Protein AF-A0A4P8GS54-F1 (afdb_monomer)

Sequence (287 aa):
MHWCSLAGASRIPAVPTCCSGAPRHCTRHILADTEESAPPRLPAGLQYEEVQSRSGLARIGPAAVNTELEDKAQQAGIILSGSLIAVPAHQRQSLADRLLGAGHWVHADMIAGRYLGQEGVQAEEIDRLATQAGLRLDVHLMVDDLAEAINGIPHGIGRITIQYPAAGGLEAAEEQARAKAQSVWIALDNPSPASLQQALDNRPDGLLAMLTPPGMPGHSADVRRLDALLESPRGLPPLGVDGGVNAKNFELLRDAGIVYAVAGRALVSGGCAAAPAGHLEQKKVTP

Secondary structure (DSSP, 8-state):
-------------------------------------PPPPPPS--PPP-----S-S----S--S-HHHHHHHHHHTPEEEEEGGGS-HHHHHHHHHHHHHTT-EEEEEEE-GGG-SS----HHHHHHHHHHHGGGEEEEEE-S-HHHHHHTSPSSEEEEEEEESPTT-HHHHHHHHHTTEEEEEEEEES--HHHHHHHHHT--SEEEEESS-TT-TTPPP-GGGGHHHHTSPS----EEEESS--TTTHHHHHHTT--EEEE-HHHHTTS-PPPP-----------

Radius of gyration: 26.2 Å; Cα contacts (8 Å, |Δi|>4): 443; chains: 1; bounding box: 82×80×61 Å

pLDDT: mean 74.08, std 27.15, range [22.55, 98.69]

Structure (mmCIF, N/CA/C/O backbone):
data_AF-A0A4P8GS54-F1
#
_entry.id   AF-A0A4P8GS54-F1
#
loop_
_atom_site.group_PDB
_atom_site.id
_atom_site.type_symbol
_atom_site.label_atom_id
_atom_site.label_alt_id
_atom_site.label_comp_id
_atom_site.label_asym_id
_atom_site.label_entity_id
_atom_site.label_seq_id
_atom_site.pdbx_PDB_ins_code
_atom_site.Cartn_x
_atom_site.Cartn_y
_atom_site.Cartn_z
_atom_site.occupancy
_atom_site.B_iso_or_equiv
_atom_site.auth_seq_id
_atom_site.auth_comp_id
_atom_site.auth_asym_id
_atom_site.auth_atom_id
_atom_site.pdbx_PDB_model_num
ATOM 1 N N . MET A 1 1 ? 59.111 -25.566 21.922 1.00 38.38 1 MET A N 1
ATOM 2 C CA . MET A 1 1 ? 59.213 -26.507 23.058 1.00 38.38 1 MET A CA 1
ATOM 3 C C . MET A 1 1 ? 57.862 -26.512 23.753 1.00 38.38 1 MET A C 1
ATOM 5 O O . MET A 1 1 ? 57.428 -25.459 24.190 1.00 38.38 1 MET A O 1
ATOM 9 N N . HIS A 1 2 ? 57.163 -27.646 23.705 1.00 30.45 2 HIS A N 1
ATOM 10 C CA . HIS A 1 2 ? 55.817 -27.846 24.254 1.00 30.45 2 HIS A CA 1
ATOM 11 C C . HIS A 1 2 ? 55.877 -28.226 25.741 1.00 30.45 2 HIS A C 1
ATOM 13 O O . HIS A 1 2 ? 56.804 -28.926 26.146 1.00 30.45 2 HIS A O 1
ATOM 19 N N . TRP A 1 3 ? 54.849 -27.840 26.503 1.00 28.97 3 TRP A N 1
ATOM 20 C CA . TRP A 1 3 ? 54.474 -28.435 27.791 1.00 28.97 3 TRP A CA 1
ATOM 21 C C . TRP A 1 3 ? 52.980 -28.820 27.777 1.00 28.97 3 TRP A C 1
ATOM 23 O O . TRP A 1 3 ? 52.176 -28.155 27.130 1.00 28.97 3 TRP A O 1
ATOM 33 N N . CYS A 1 4 ? 52.693 -29.936 28.461 1.00 30.50 4 CYS A N 1
ATOM 34 C CA . CYS A 1 4 ? 51.446 -30.688 28.715 1.00 30.50 4 CYS A CA 1
ATOM 35 C C . CYS A 1 4 ? 50.166 -29.849 28.982 1.00 30.50 4 CYS A C 1
ATOM 37 O O . CYS A 1 4 ? 50.273 -28.710 29.409 1.00 30.50 4 CYS A O 1
ATOM 39 N N . SER A 1 5 ? 48.919 -30.349 28.877 1.00 34.59 5 SER A N 1
ATOM 40 C CA . SER A 1 5 ? 48.413 -31.656 29.344 1.00 34.59 5 SER A CA 1
ATOM 41 C C . SER A 1 5 ? 46.936 -31.936 28.955 1.00 34.59 5 SER A C 1
ATOM 43 O O . SER A 1 5 ? 46.183 -31.000 28.715 1.00 34.59 5 SER A O 1
ATOM 45 N N . LEU A 1 6 ? 46.549 -33.220 29.077 1.00 36.22 6 LEU A N 1
ATOM 46 C CA . LEU A 1 6 ? 45.213 -33.811 29.365 1.00 36.22 6 LEU A CA 1
ATOM 47 C C . LEU A 1 6 ? 44.203 -34.129 28.230 1.00 36.22 6 LEU A C 1
ATOM 49 O O . LEU A 1 6 ? 43.338 -33.344 27.872 1.00 36.22 6 LEU A O 1
ATOM 53 N N . ALA A 1 7 ? 44.315 -35.375 27.747 1.00 34.81 7 ALA A N 1
ATOM 54 C CA . ALA A 1 7 ? 43.333 -36.481 27.754 1.00 34.81 7 ALA A CA 1
ATOM 55 C C . ALA A 1 7 ? 41.807 -36.237 27.625 1.00 34.81 7 ALA A C 1
ATOM 57 O O . ALA A 1 7 ? 41.203 -35.547 28.437 1.00 34.81 7 ALA A O 1
ATOM 58 N N . GLY A 1 8 ? 41.168 -37.041 26.754 1.00 29.86 8 GLY A N 1
ATOM 59 C CA . GLY A 1 8 ? 39.795 -37.543 26.956 1.00 29.86 8 GLY A CA 1
ATOM 60 C C . GLY A 1 8 ? 38.949 -37.669 25.684 1.00 29.86 8 G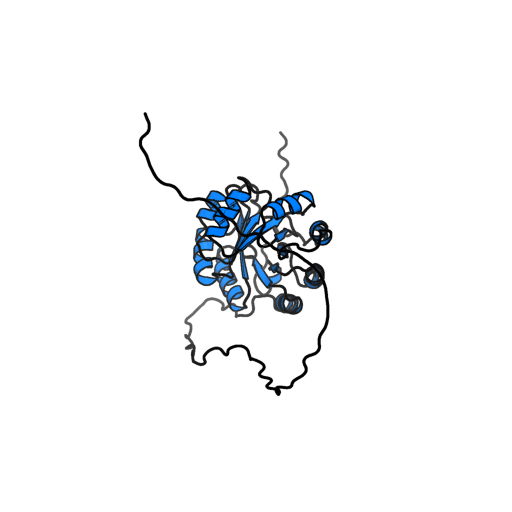LY A C 1
ATOM 61 O O . GLY A 1 8 ? 38.451 -36.680 25.169 1.00 29.86 8 GLY A O 1
ATOM 62 N N . ALA A 1 9 ? 38.778 -38.888 25.170 1.00 32.28 9 ALA A N 1
ATOM 63 C CA . ALA A 1 9 ? 38.181 -39.190 23.869 1.00 32.28 9 ALA A CA 1
ATOM 64 C C . ALA A 1 9 ? 36.635 -39.296 23.849 1.00 32.28 9 ALA A C 1
ATOM 66 O O . ALA A 1 9 ? 36.045 -39.923 24.717 1.00 32.28 9 ALA A O 1
ATOM 67 N N . SER A 1 10 ? 36.047 -38.775 22.760 1.00 30.84 10 SER A N 1
ATOM 68 C CA . SER A 1 10 ? 35.035 -39.370 21.855 1.00 30.84 10 SER A CA 1
ATOM 69 C C . SER A 1 10 ? 33.765 -40.046 22.419 1.00 30.84 10 SER A C 1
ATOM 71 O O . SER A 1 10 ? 33.849 -41.094 23.053 1.00 30.84 10 SER A O 1
ATOM 73 N N . ARG A 1 11 ? 32.577 -39.577 21.988 1.00 32.84 11 ARG A N 1
ATOM 74 C CA . ARG A 1 11 ? 31.687 -40.270 21.014 1.00 32.84 11 ARG A CA 1
ATOM 75 C C . ARG A 1 11 ? 30.334 -39.556 20.829 1.00 32.84 11 ARG A C 1
ATOM 77 O O . ARG A 1 11 ? 29.681 -39.152 21.780 1.00 32.84 11 ARG A O 1
ATOM 84 N N . ILE A 1 12 ? 29.938 -39.462 19.562 1.00 37.31 12 ILE A N 1
ATOM 85 C CA . ILE A 1 12 ? 28.654 -39.006 19.003 1.00 37.31 12 ILE A CA 1
ATOM 86 C C . ILE A 1 12 ? 27.615 -40.139 19.119 1.00 37.31 12 ILE A C 1
ATOM 88 O O . ILE A 1 12 ? 28.006 -41.291 18.908 1.00 37.31 12 ILE A O 1
ATOM 92 N N . PRO A 1 13 ? 26.309 -39.869 19.318 1.00 35.25 13 PRO A N 1
ATOM 93 C CA . PRO A 1 13 ? 25.269 -40.814 18.943 1.00 35.25 13 PRO A CA 1
ATOM 94 C C . PRO A 1 13 ? 24.502 -40.375 17.688 1.00 35.25 13 PRO A C 1
ATOM 96 O O . PRO A 1 13 ? 24.214 -39.202 17.458 1.00 35.25 13 PRO A O 1
ATOM 99 N N . ALA A 1 14 ? 24.212 -41.388 16.879 1.00 31.91 14 ALA A N 1
ATOM 100 C CA . ALA A 1 14 ? 23.575 -41.354 15.578 1.00 31.91 14 ALA A CA 1
ATOM 101 C C . ALA A 1 14 ? 22.041 -41.237 15.642 1.00 31.91 14 ALA A C 1
ATOM 103 O O . ALA A 1 14 ? 21.396 -41.642 16.607 1.00 31.91 14 ALA A O 1
ATOM 104 N N . VAL A 1 15 ? 21.484 -40.741 14.538 1.00 34.47 15 VAL A N 1
ATOM 105 C CA . VAL A 1 15 ? 20.066 -40.777 14.152 1.00 34.47 15 VAL A CA 1
ATOM 106 C C . VAL A 1 15 ? 19.678 -42.197 13.711 1.00 34.47 15 VAL A C 1
ATOM 108 O O . VAL A 1 15 ? 20.474 -42.826 13.011 1.00 34.47 15 VAL A O 1
ATOM 111 N N . PRO A 1 16 ? 18.455 -42.684 13.995 1.00 36.41 16 PRO A N 1
ATOM 112 C CA . PRO A 1 16 ? 17.880 -43.796 13.253 1.00 36.41 16 PRO A CA 1
ATOM 113 C C . PRO A 1 16 ? 16.643 -43.385 12.438 1.00 36.41 16 PRO A C 1
ATOM 115 O O . PRO A 1 16 ? 15.700 -42.777 12.941 1.00 36.41 16 PRO A O 1
ATOM 118 N N . THR A 1 17 ? 16.630 -43.803 11.175 1.00 32.44 17 THR A N 1
ATOM 119 C CA . THR A 1 17 ? 15.452 -43.935 10.307 1.00 32.44 17 THR A CA 1
ATOM 120 C C . THR A 1 17 ? 15.136 -45.421 10.108 1.00 32.44 17 THR A C 1
ATOM 122 O O . THR A 1 17 ? 16.039 -46.187 9.781 1.00 32.44 17 THR A O 1
ATOM 125 N N . CYS A 1 18 ? 13.863 -45.828 10.243 1.00 27.08 18 CYS A N 1
ATOM 126 C CA . CYS A 1 18 ? 13.218 -46.828 9.367 1.00 27.08 18 CYS A CA 1
ATOM 127 C C . CYS A 1 18 ? 11.715 -47.052 9.663 1.00 27.08 18 CYS A C 1
ATOM 129 O O . CYS A 1 18 ? 11.338 -47.463 10.753 1.00 27.08 18 CYS A O 1
ATOM 131 N N . CYS A 1 19 ? 10.906 -46.795 8.629 1.00 27.25 19 CYS A N 1
ATOM 132 C CA . CYS A 1 19 ? 9.845 -47.611 8.009 1.00 27.25 19 CYS A CA 1
ATOM 133 C C . CYS A 1 19 ? 8.789 -48.429 8.805 1.00 27.25 19 CYS A C 1
ATOM 135 O O . CYS A 1 19 ? 9.093 -49.394 9.494 1.00 27.25 19 CYS A O 1
ATOM 137 N N . SER A 1 20 ? 7.527 -48.145 8.427 1.00 30.94 20 SER A N 1
ATOM 138 C CA . SER A 1 20 ? 6.395 -49.048 8.088 1.00 30.94 20 SER A CA 1
ATOM 139 C C . SER A 1 20 ? 5.730 -49.957 9.141 1.00 30.94 20 SER A C 1
ATOM 141 O O . SER A 1 20 ? 6.342 -50.895 9.638 1.00 30.94 20 SER A O 1
ATOM 143 N N . GLY A 1 21 ? 4.403 -49.795 9.306 1.00 27.22 21 GLY A N 1
ATOM 144 C CA . GLY A 1 21 ? 3.484 -50.846 9.784 1.00 27.22 21 GLY A CA 1
ATOM 145 C C . GLY A 1 21 ? 2.279 -50.352 10.606 1.00 27.22 21 GLY A C 1
ATOM 146 O O . GLY A 1 21 ? 2.412 -50.072 11.791 1.00 27.22 21 GLY A O 1
ATOM 147 N N . ALA A 1 22 ? 1.089 -50.289 9.999 1.00 29.56 22 ALA A N 1
ATOM 148 C CA . ALA A 1 22 ? -0.216 -50.164 10.678 1.00 29.56 22 ALA A CA 1
ATOM 149 C C . ALA A 1 22 ? -0.749 -51.554 11.127 1.00 29.56 22 ALA A C 1
ATOM 151 O O . ALA A 1 22 ? -0.142 -52.561 10.764 1.00 29.56 22 ALA A O 1
ATOM 152 N N . PRO A 1 23 ? -1.952 -51.692 11.730 1.00 40.34 23 PRO A N 1
ATOM 153 C CA . PRO A 1 23 ? -2.596 -50.933 12.809 1.00 40.34 23 PRO A CA 1
ATOM 154 C C . PRO A 1 23 ? -2.926 -51.853 14.015 1.00 40.34 23 PRO A C 1
ATOM 156 O O . PRO A 1 23 ? -3.088 -53.064 13.860 1.00 40.34 23 PRO A O 1
ATOM 159 N N . ARG A 1 24 ? -3.123 -51.313 15.227 1.00 31.78 24 ARG A N 1
ATOM 160 C CA . ARG A 1 24 ? -3.849 -52.040 16.290 1.00 31.78 24 ARG A CA 1
ATOM 161 C C . ARG A 1 24 ? -4.854 -51.139 16.988 1.00 31.78 24 ARG A C 1
ATOM 163 O O . ARG A 1 24 ? -4.504 -50.117 17.566 1.00 31.78 24 ARG A O 1
ATOM 170 N N . HIS A 1 25 ? -6.104 -51.583 16.913 1.00 30.00 25 HIS A N 1
ATOM 171 C CA . HIS A 1 25 ? -7.237 -51.139 17.705 1.00 30.00 25 HIS A CA 1
ATOM 172 C C . HIS A 1 25 ? -6.918 -51.150 19.202 1.00 30.00 25 HIS A C 1
ATOM 174 O O . HIS A 1 25 ? -6.494 -52.172 19.737 1.00 30.00 25 HIS A O 1
ATOM 180 N N . CYS A 1 26 ? -7.233 -50.049 19.879 1.00 28.11 26 CYS A N 1
ATOM 181 C CA . CYS A 1 26 ? -7.524 -50.058 21.305 1.00 28.11 26 CYS A CA 1
ATOM 182 C C . CYS A 1 26 ? -8.758 -49.186 21.541 1.00 28.11 26 CYS A C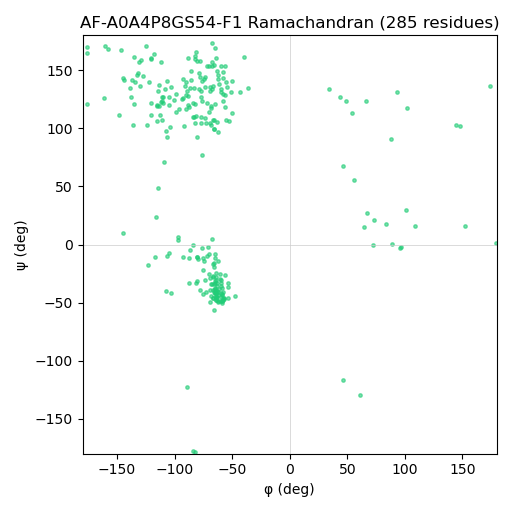 1
ATOM 184 O O . CYS A 1 26 ? -8.708 -47.961 21.479 1.00 28.11 26 CYS A O 1
ATOM 186 N N . THR A 1 27 ? -9.887 -49.852 21.748 1.00 30.12 27 THR A N 1
ATOM 187 C CA . THR A 1 27 ? -11.174 -49.259 22.097 1.00 30.12 27 THR A CA 1
ATOM 188 C C . THR A 1 27 ? -11.254 -49.155 23.617 1.00 30.12 27 THR A C 1
ATOM 190 O O . THR A 1 27 ? -11.243 -50.189 24.286 1.00 30.12 27 THR A O 1
ATOM 193 N N . ARG A 1 28 ? -11.409 -47.950 24.179 1.00 28.98 28 ARG A N 1
ATOM 194 C CA . ARG A 1 28 ? -12.262 -47.759 25.365 1.00 28.98 28 ARG A CA 1
ATOM 195 C C . ARG A 1 28 ? -12.665 -46.299 25.582 1.00 28.98 28 ARG A C 1
ATOM 197 O O . ARG A 1 28 ? -11.833 -45.407 25.654 1.00 28.98 28 ARG A O 1
ATOM 204 N N . HIS A 1 29 ? -13.981 -46.153 25.689 1.00 28.97 29 HIS A N 1
ATOM 205 C CA . HIS A 1 29 ? -14.804 -45.015 26.079 1.00 28.97 29 HIS A CA 1
ATOM 206 C C . HIS A 1 29 ? -14.243 -44.109 27.179 1.00 28.97 29 HIS A C 1
ATOM 208 O O . HIS A 1 29 ? -13.926 -44.616 28.252 1.00 28.97 29 HIS A O 1
ATOM 214 N N . ILE A 1 30 ? -14.331 -42.790 26.964 1.00 32.00 30 ILE A N 1
ATOM 215 C CA . ILE A 1 30 ? -14.772 -41.811 27.971 1.00 32.00 30 ILE A CA 1
ATOM 216 C C . ILE A 1 30 ? -15.714 -40.814 27.275 1.00 32.00 30 ILE A C 1
ATOM 218 O O . ILE A 1 30 ? -15.566 -40.519 26.092 1.00 32.00 30 ILE A O 1
ATOM 222 N N . LEU A 1 31 ? -16.749 -40.442 28.021 1.00 30.98 31 LEU A N 1
ATOM 223 C CA . LEU A 1 31 ? -17.950 -39.702 27.659 1.00 30.98 31 LEU A CA 1
ATOM 224 C C . LEU A 1 31 ? -17.696 -38.264 27.190 1.00 30.98 31 LEU A C 1
ATOM 226 O O . LEU A 1 31 ? -16.656 -37.672 27.457 1.00 30.98 31 LEU A O 1
ATOM 230 N N . ALA A 1 32 ? -18.710 -37.762 26.488 1.00 30.02 32 ALA A N 1
ATOM 231 C CA . ALA A 1 32 ? -18.892 -36.402 26.019 1.00 30.02 32 ALA A CA 1
ATOM 232 C C . ALA A 1 32 ? -18.702 -35.353 27.121 1.00 30.02 32 ALA A C 1
ATOM 234 O O . ALA A 1 32 ? -19.211 -35.547 28.216 1.00 30.02 32 ALA A O 1
ATOM 235 N N . ASP A 1 33 ? -18.070 -34.237 26.759 1.00 28.50 33 ASP A N 1
ATOM 236 C CA . ASP A 1 33 ? -18.501 -32.895 27.147 1.00 28.50 33 ASP A CA 1
ATOM 237 C C . ASP A 1 33 ? -18.122 -31.942 26.005 1.00 28.50 33 ASP A C 1
ATOM 239 O O . ASP A 1 33 ? -16.955 -31.742 25.664 1.00 28.50 33 ASP A O 1
ATOM 243 N N . THR A 1 34 ? -19.152 -31.439 25.333 1.00 33.44 34 THR A N 1
ATOM 244 C CA . THR A 1 34 ? -19.084 -30.346 24.369 1.00 33.44 34 THR A CA 1
ATOM 245 C C . THR A 1 34 ? -19.116 -29.036 25.143 1.00 33.44 34 THR A C 1
ATOM 247 O O . THR A 1 34 ? -20.171 -28.674 25.657 1.00 33.44 34 THR A O 1
ATOM 250 N N . GLU A 1 35 ? -18.006 -28.303 25.180 1.00 31.92 35 GLU A N 1
ATOM 251 C CA . GLU A 1 35 ? -18.039 -26.870 25.473 1.00 31.92 35 GLU A CA 1
ATOM 252 C C . GLU A 1 35 ? -17.362 -26.096 24.342 1.00 31.92 35 GLU A C 1
ATOM 254 O O . GLU A 1 35 ? -16.146 -26.062 24.166 1.00 31.92 35 GLU A O 1
ATOM 259 N N . GLU A 1 36 ? -18.236 -25.513 23.533 1.00 32.47 36 GLU A N 1
ATOM 260 C CA . GLU A 1 36 ? -17.985 -24.537 22.491 1.00 32.47 36 GLU A CA 1
ATOM 261 C C . GLU A 1 36 ? -17.572 -23.216 23.159 1.00 32.47 36 GLU A C 1
ATOM 263 O O . GLU A 1 36 ? -18.382 -22.519 23.771 1.00 32.47 36 GLU A O 1
ATOM 268 N N . SER A 1 37 ? -16.279 -22.889 23.115 1.00 31.05 37 SER A N 1
ATOM 269 C CA . SER A 1 37 ? -15.755 -21.663 23.718 1.00 31.05 37 SER A CA 1
ATOM 270 C C . SER A 1 37 ? -16.167 -20.440 22.889 1.00 31.05 37 SER A C 1
ATOM 272 O O . SER A 1 37 ? -15.604 -20.178 21.825 1.00 31.05 37 SER A O 1
ATOM 274 N N . ALA A 1 38 ? -17.144 -19.683 23.387 1.00 33.50 38 ALA A N 1
ATOM 275 C CA . ALA A 1 38 ? -17.558 -18.398 22.831 1.00 33.50 38 ALA A CA 1
ATOM 276 C C . ALA A 1 38 ? -16.427 -17.337 22.897 1.00 33.50 38 ALA A C 1
ATOM 278 O O . ALA A 1 38 ? -15.631 -17.349 23.840 1.00 33.50 38 ALA A O 1
ATOM 279 N N . PRO A 1 39 ? -16.363 -16.384 21.944 1.00 30.41 39 PRO A N 1
ATOM 280 C CA . PRO A 1 39 ? -15.366 -15.312 21.950 1.00 30.41 39 PRO A CA 1
ATOM 281 C C . PRO A 1 39 ? -15.571 -14.327 23.122 1.00 30.41 39 PRO A C 1
ATOM 283 O O . PRO A 1 39 ? -16.696 -14.160 23.609 1.00 30.41 39 PRO A O 1
ATOM 286 N N . PRO A 1 40 ? -14.502 -13.652 23.589 1.00 31.91 40 PRO A N 1
ATOM 287 C CA . PRO A 1 40 ? -14.545 -12.839 24.800 1.00 31.91 40 PRO A CA 1
ATOM 288 C C . PRO A 1 40 ? -15.431 -11.597 24.629 1.00 31.91 40 PRO A C 1
ATOM 290 O O . PRO A 1 40 ? -15.329 -10.862 23.648 1.00 31.91 40 PRO A O 1
ATOM 293 N N . ARG A 1 41 ? -16.296 -11.343 25.619 1.00 32.72 41 ARG A N 1
ATOM 294 C CA . ARG A 1 41 ? -17.126 -10.131 25.700 1.00 32.72 41 ARG A CA 1
ATOM 295 C C . ARG A 1 41 ? -16.290 -8.953 26.205 1.00 32.72 41 ARG A C 1
ATOM 297 O O . ARG A 1 41 ? -15.585 -9.078 27.203 1.00 32.72 41 ARG A O 1
ATOM 304 N N . LEU A 1 42 ? -16.416 -7.807 25.538 1.00 30.19 42 LEU A N 1
ATOM 305 C CA . LEU A 1 42 ? -15.863 -6.524 25.983 1.00 30.19 42 LEU A CA 1
ATOM 306 C C . LEU A 1 42 ? -16.497 -6.088 27.323 1.00 30.19 42 LEU A C 1
ATOM 308 O O . LEU A 1 42 ? -17.681 -6.361 27.549 1.00 30.19 42 LEU A O 1
ATOM 312 N N . PRO A 1 43 ? -15.751 -5.407 28.214 1.00 29.50 43 PRO A N 1
ATOM 313 C CA . PRO A 1 43 ? -16.281 -4.959 29.496 1.00 29.50 43 PRO A CA 1
ATOM 314 C C . PRO A 1 43 ? -17.323 -3.846 29.310 1.00 29.50 43 PRO A C 1
ATOM 316 O O . PRO A 1 43 ? -17.103 -2.869 28.595 1.00 29.50 43 PRO A O 1
ATOM 319 N N . ALA A 1 44 ? -18.465 -3.991 29.980 1.00 29.30 44 ALA A N 1
ATOM 320 C CA . ALA A 1 44 ? -19.509 -2.977 30.045 1.00 29.30 44 ALA A CA 1
ATOM 321 C C . ALA A 1 44 ? -19.108 -1.864 31.028 1.00 29.30 44 ALA A C 1
ATOM 323 O O . ALA A 1 44 ? -18.802 -2.166 32.181 1.00 29.30 44 ALA A O 1
ATOM 324 N N . GLY A 1 45 ? -19.144 -0.591 30.604 1.00 32.97 45 GLY A N 1
ATOM 325 C CA . GLY A 1 45 ? -19.048 0.523 31.559 1.00 32.97 45 GLY A CA 1
ATOM 326 C C . GLY A 1 45 ? -18.467 1.871 31.118 1.00 32.97 45 GLY A C 1
ATOM 327 O O . GLY A 1 45 ? -18.162 2.661 32.002 1.00 32.97 45 GLY A O 1
ATOM 328 N N . LEU A 1 46 ? -18.320 2.192 29.827 1.00 24.03 46 LEU A N 1
ATOM 329 C CA . LEU A 1 46 ? -17.940 3.552 29.408 1.00 24.03 46 LEU A CA 1
ATOM 330 C C . LEU A 1 46 ? -19.156 4.300 28.852 1.00 24.03 46 LEU A C 1
ATOM 332 O O . LEU A 1 46 ? -19.589 4.072 27.725 1.00 24.03 46 LEU A O 1
ATOM 336 N N . GLN A 1 47 ? -19.730 5.169 29.683 1.00 22.55 47 GLN A N 1
ATOM 337 C CA . GLN A 1 47 ? -20.705 6.177 29.271 1.00 22.55 47 GLN A CA 1
ATOM 338 C C . GLN A 1 47 ? -19.922 7.376 28.720 1.00 22.55 47 GLN A C 1
ATOM 340 O O . GLN A 1 47 ? -19.098 7.945 29.432 1.00 22.55 47 GLN A O 1
ATOM 345 N N . TYR A 1 48 ? -20.154 7.749 27.462 1.00 27.06 48 TYR A N 1
ATOM 346 C CA . TYR A 1 48 ? -19.626 8.990 26.897 1.00 27.06 48 TYR A CA 1
ATOM 347 C C . TYR A 1 48 ? -20.612 10.126 27.194 1.00 27.06 48 TYR A C 1
ATOM 349 O O . TYR A 1 48 ? -21.764 10.065 26.768 1.00 27.06 48 TYR A O 1
ATOM 357 N N . GLU A 1 49 ? -20.173 11.145 27.937 1.00 25.12 49 GLU A N 1
ATOM 358 C CA . GLU A 1 49 ? -20.939 12.379 28.134 1.00 25.12 49 GLU A CA 1
ATOM 359 C C . GLU A 1 49 ? -21.013 13.193 26.834 1.00 25.12 49 GLU A C 1
ATOM 361 O O . GLU A 1 49 ? -20.027 13.386 26.119 1.00 25.12 49 GLU A O 1
ATOM 366 N N . GLU A 1 50 ? -22.212 13.688 26.540 1.00 24.44 50 GLU A N 1
ATOM 367 C CA . GLU A 1 50 ? -22.527 14.491 25.366 1.00 24.44 50 GLU A CA 1
ATOM 368 C C . GLU A 1 50 ? -22.025 15.936 25.559 1.00 24.44 50 GLU A C 1
ATOM 370 O O . GLU A 1 50 ? -22.608 16.735 26.294 1.00 24.44 50 GLU A O 1
ATOM 375 N N . VAL A 1 51 ? -20.923 16.296 24.894 1.00 27.33 51 VAL A N 1
ATOM 376 C CA . VAL A 1 51 ? -20.402 17.671 24.904 1.00 27.33 51 VAL A CA 1
ATOM 377 C C . VAL A 1 51 ? -21.244 18.544 23.968 1.00 27.33 51 VAL A C 1
ATOM 379 O O . VAL A 1 51 ? -21.182 18.431 22.741 1.00 27.33 51 VAL A O 1
ATOM 382 N N . GLN A 1 52 ? -22.034 19.453 24.546 1.00 26.97 52 GLN A N 1
ATOM 383 C CA . GLN A 1 52 ? -22.819 20.437 23.799 1.00 26.97 52 GLN A CA 1
ATOM 384 C C . GLN A 1 52 ? -21.913 21.426 23.049 1.00 26.97 52 GLN A C 1
ATOM 386 O O . GLN A 1 52 ? -21.123 22.164 23.637 1.00 26.97 52 GLN A O 1
ATOM 391 N N . SER A 1 53 ? -22.063 21.477 21.724 1.00 32.06 53 SER A N 1
ATOM 392 C CA . SER A 1 53 ? -21.300 22.374 20.854 1.00 32.06 53 SER A CA 1
ATOM 393 C C . SER A 1 53 ? -21.786 23.822 20.923 1.00 32.06 53 SER A C 1
ATOM 395 O O . SER A 1 53 ? -22.990 24.074 20.814 1.00 32.06 53 SER A O 1
ATOM 397 N N . ARG A 1 54 ? -20.852 24.776 20.905 1.00 30.09 54 ARG A N 1
ATOM 398 C CA . ARG A 1 54 ? -21.120 26.154 20.478 1.00 30.09 54 ARG A CA 1
ATOM 399 C C . ARG A 1 54 ? -20.550 26.416 19.080 1.00 30.09 54 ARG A C 1
ATOM 401 O O . ARG A 1 54 ? -19.376 26.189 18.832 1.00 30.09 54 ARG A O 1
ATOM 408 N N . SER A 1 55 ? -21.449 26.911 18.225 1.00 33.06 55 SER A N 1
ATOM 409 C CA . SER A 1 55 ? -21.274 27.752 17.029 1.00 33.06 55 SER A CA 1
ATOM 410 C C . SER A 1 55 ? -20.313 27.322 15.908 1.00 33.06 55 SER A C 1
ATOM 412 O O . SER A 1 55 ? -19.106 27.496 16.006 1.00 33.06 55 SER A O 1
ATOM 414 N N . GLY A 1 56 ? -20.903 27.016 14.744 1.00 33.75 56 GLY A N 1
ATOM 415 C CA . GLY A 1 56 ? -20.590 27.812 13.550 1.00 33.75 56 GLY A CA 1
ATOM 416 C C . GLY A 1 56 ? -19.608 27.257 12.518 1.00 33.75 56 GLY A C 1
ATOM 417 O O . GLY A 1 56 ? -18.980 28.053 11.837 1.00 33.75 56 GLY A O 1
ATOM 418 N N . LEU A 1 57 ? -19.504 25.942 12.339 1.00 33.31 57 LEU A N 1
ATOM 419 C CA . LEU A 1 57 ? -19.066 25.345 11.071 1.00 33.31 57 LEU A CA 1
ATOM 420 C C . LEU A 1 57 ? -20.013 24.193 10.737 1.00 33.31 57 LEU A C 1
ATOM 422 O O . LEU A 1 57 ? -20.454 23.477 11.638 1.00 33.31 57 LEU A O 1
ATOM 426 N N . ALA A 1 58 ? -20.375 24.058 9.461 1.00 29.97 58 ALA A N 1
ATOM 427 C CA . ALA A 1 58 ? -21.272 23.014 8.985 1.00 29.97 58 ALA A CA 1
ATOM 428 C C . ALA A 1 58 ? -20.793 21.646 9.495 1.00 29.97 58 ALA A C 1
ATOM 430 O O . ALA A 1 58 ? -19.716 21.175 9.135 1.00 29.97 58 ALA A O 1
ATOM 431 N N . ARG A 1 59 ? -21.589 21.031 10.374 1.00 31.14 59 ARG A N 1
ATOM 432 C CA . ARG A 1 59 ? -21.371 19.665 10.841 1.00 31.14 59 ARG A CA 1
ATOM 433 C C . ARG A 1 59 ? -21.556 18.738 9.643 1.00 31.14 59 ARG A C 1
ATOM 435 O O . ARG A 1 59 ? -22.686 18.432 9.272 1.00 31.14 59 ARG A O 1
ATOM 442 N N . ILE A 1 60 ? -20.457 18.320 9.027 1.00 38.00 60 ILE A N 1
ATOM 443 C CA . ILE A 1 60 ? -20.467 17.180 8.114 1.00 38.00 60 ILE A CA 1
ATOM 444 C C . ILE A 1 60 ? -20.698 15.951 9.000 1.00 38.00 60 ILE A C 1
ATOM 446 O O . ILE A 1 60 ? -19.907 15.677 9.900 1.00 38.00 60 ILE A O 1
ATOM 450 N N . GLY A 1 61 ? -21.848 15.299 8.829 1.00 33.44 61 GLY A N 1
ATOM 451 C CA . GLY A 1 61 ? -22.288 14.186 9.671 1.00 33.44 61 GLY A CA 1
ATOM 452 C C . GLY A 1 61 ? -21.438 12.910 9.521 1.00 33.44 61 GLY A C 1
ATOM 453 O O . GLY A 1 61 ? -20.587 12.830 8.636 1.00 33.44 61 GLY A O 1
ATOM 454 N N . PRO A 1 62 ? -21.695 11.885 10.354 1.00 41.91 62 PRO A N 1
ATOM 455 C CA . PRO A 1 62 ? -20.893 10.657 10.467 1.00 41.91 62 PRO A CA 1
ATOM 456 C C . PRO A 1 62 ? -20.905 9.711 9.241 1.00 41.91 62 PRO A C 1
ATOM 458 O O . PRO A 1 62 ? -20.318 8.640 9.307 1.00 41.91 62 PRO A O 1
ATOM 461 N N . ALA A 1 63 ? -21.538 10.078 8.122 1.00 47.50 63 ALA A N 1
ATOM 462 C CA . ALA A 1 63 ? -21.869 9.183 7.004 1.00 47.50 63 ALA A CA 1
ATOM 463 C C . ALA A 1 63 ? -21.127 9.508 5.685 1.00 47.50 63 ALA A C 1
ATOM 465 O O . ALA A 1 63 ? -21.758 9.640 4.641 1.00 47.50 63 ALA A O 1
ATOM 466 N N . ALA A 1 64 ? -19.802 9.694 5.707 1.00 53.81 64 ALA A N 1
ATOM 467 C CA . ALA A 1 64 ? -19.042 10.140 4.522 1.00 53.81 64 ALA A CA 1
ATOM 468 C C . ALA A 1 64 ? -18.006 9.125 3.992 1.00 53.81 64 ALA A C 1
ATOM 470 O O . ALA A 1 64 ? -17.040 9.518 3.335 1.00 53.81 64 ALA A O 1
ATOM 471 N N . VAL A 1 65 ? -18.204 7.839 4.284 1.00 69.81 65 VAL A N 1
ATOM 472 C CA . VAL A 1 65 ? -17.563 6.708 3.598 1.00 69.81 65 VAL A CA 1
ATOM 473 C C . VAL A 1 65 ? -18.651 5.924 2.856 1.00 69.81 65 VAL A C 1
ATOM 475 O O . VAL A 1 65 ? -19.776 5.812 3.335 1.00 69.81 65 VAL A O 1
ATOM 478 N N . ASN A 1 66 ? -18.368 5.504 1.624 1.00 83.25 66 ASN A N 1
ATOM 479 C CA . ASN A 1 66 ? -19.340 4.903 0.711 1.00 83.25 66 ASN A CA 1
ATOM 480 C C . ASN A 1 66 ? -19.786 3.515 1.202 1.00 83.25 66 ASN A C 1
ATOM 482 O O . ASN A 1 66 ? -19.071 2.535 0.996 1.00 83.25 66 ASN A O 1
ATOM 486 N N . THR A 1 67 ? -20.986 3.431 1.781 1.00 84.81 67 THR A N 1
ATOM 487 C CA . THR A 1 67 ? -21.534 2.203 2.382 1.00 84.81 67 THR A CA 1
ATOM 488 C C . THR A 1 67 ? -21.670 1.047 1.392 1.00 84.81 67 THR A C 1
ATOM 490 O O . THR A 1 67 ? -21.459 -0.098 1.766 1.00 84.81 67 THR A O 1
ATOM 493 N N . GLU A 1 68 ? -21.952 1.315 0.111 1.00 88.81 68 GLU A N 1
ATOM 494 C CA . GLU A 1 68 ? -21.996 0.256 -0.910 1.00 88.81 68 GLU A CA 1
ATOM 495 C C . GLU A 1 68 ? -20.625 -0.418 -1.061 1.00 88.81 68 GLU A C 1
ATOM 497 O O . GLU A 1 68 ? -20.527 -1.639 -1.197 1.00 88.81 68 GLU A O 1
ATOM 502 N N . LEU A 1 69 ? -19.552 0.378 -1.027 1.00 88.12 69 LEU A N 1
ATOM 503 C CA . LEU A 1 69 ? -18.190 -0.132 -1.138 1.00 88.12 69 LEU A CA 1
ATOM 504 C C . LEU A 1 69 ? -17.786 -0.929 0.104 1.00 88.12 69 LEU A C 1
ATOM 506 O O . LEU A 1 69 ? -17.127 -1.959 -0.020 1.00 88.12 69 LEU A O 1
ATOM 510 N N . GLU A 1 70 ? -18.201 -0.462 1.280 1.00 90.12 70 GLU A N 1
ATOM 511 C CA . GLU A 1 70 ? -17.986 -1.151 2.554 1.00 90.12 70 GLU A CA 1
ATOM 512 C C . GLU A 1 70 ? -18.689 -2.510 2.576 1.00 90.12 70 GLU A C 1
ATOM 514 O O . GLU A 1 70 ? -18.047 -3.525 2.849 1.00 90.12 70 GLU A O 1
ATOM 519 N N . ASP A 1 71 ? -19.968 -2.551 2.194 1.00 90.75 71 ASP A N 1
ATOM 520 C CA . ASP A 1 71 ? -20.750 -3.786 2.125 1.00 90.75 71 ASP A CA 1
ATOM 521 C C . ASP A 1 71 ? -20.108 -4.792 1.162 1.00 90.75 71 ASP A C 1
ATOM 523 O O . ASP A 1 71 ? -19.983 -5.980 1.478 1.00 90.75 71 ASP A O 1
ATOM 527 N N . LYS A 1 72 ? -19.653 -4.326 -0.009 1.00 90.88 72 LYS A N 1
ATOM 528 C CA . LYS A 1 72 ? -18.947 -5.169 -0.985 1.00 90.88 72 LYS A CA 1
ATOM 529 C C . LYS A 1 72 ? -17.620 -5.691 -0.437 1.00 90.88 72 LYS A C 1
ATOM 531 O O . LYS A 1 72 ? -17.324 -6.872 -0.628 1.00 90.88 72 LYS A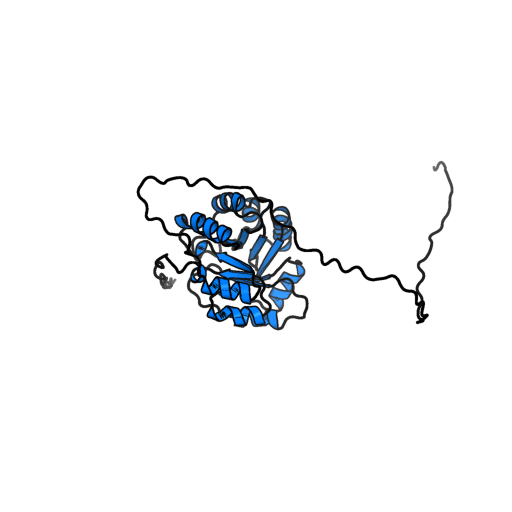 O 1
ATOM 536 N N . ALA A 1 73 ? -16.844 -4.860 0.256 1.00 91.50 73 ALA A N 1
ATOM 537 C CA . ALA A 1 73 ? -15.588 -5.278 0.873 1.00 91.50 73 ALA A CA 1
ATOM 538 C C . ALA A 1 73 ? -15.814 -6.328 1.968 1.00 91.50 73 ALA A C 1
ATOM 540 O O . ALA A 1 73 ? -15.153 -7.369 1.970 1.00 91.50 73 ALA A O 1
ATOM 541 N N . GLN A 1 74 ? -16.810 -6.112 2.830 1.00 91.44 74 GLN A N 1
ATOM 542 C CA . GLN A 1 74 ? -17.175 -7.051 3.887 1.00 91.44 74 GLN A CA 1
ATOM 543 C C . GLN A 1 74 ? -17.664 -8.390 3.317 1.00 91.44 74 GLN A C 1
ATOM 545 O O . GLN A 1 74 ? -17.215 -9.444 3.766 1.00 91.44 74 GLN A O 1
ATOM 550 N N . GLN A 1 75 ? -18.536 -8.370 2.304 1.00 91.25 75 GLN A N 1
ATOM 551 C CA . GLN A 1 75 ? -19.017 -9.584 1.626 1.00 91.25 75 GLN A CA 1
ATOM 552 C C . GLN A 1 75 ? -17.890 -10.349 0.924 1.00 91.25 75 GLN A C 1
ATOM 554 O O . GLN A 1 75 ? -17.932 -11.577 0.844 1.00 91.25 75 GLN A O 1
ATOM 559 N N . ALA A 1 76 ? -16.892 -9.633 0.405 1.00 90.56 76 ALA A N 1
ATOM 560 C CA . ALA A 1 76 ? -15.723 -10.223 -0.231 1.00 90.56 76 ALA A CA 1
ATOM 561 C C . ALA A 1 76 ? -14.664 -10.717 0.771 1.00 90.56 76 ALA A C 1
ATOM 563 O O . ALA A 1 76 ? -13.755 -11.436 0.364 1.00 90.56 76 ALA A O 1
ATOM 564 N N . GLY A 1 77 ? -14.761 -10.350 2.055 1.00 92.75 77 GLY A N 1
ATOM 565 C CA . GLY A 1 77 ? -13.719 -10.631 3.047 1.00 92.75 77 GLY A CA 1
ATOM 566 C C . GLY A 1 77 ? -12.418 -9.862 2.789 1.00 92.75 77 GLY A C 1
ATOM 567 O O . GLY A 1 77 ? -11.345 -10.338 3.149 1.00 92.75 77 GLY A O 1
ATOM 568 N N . ILE A 1 78 ? -12.508 -8.695 2.144 1.00 95.94 78 ILE A N 1
ATOM 569 C CA . ILE A 1 78 ? -11.364 -7.859 1.767 1.00 95.94 78 ILE A CA 1
ATOM 570 C C . ILE A 1 78 ? -11.204 -6.738 2.790 1.00 95.94 78 ILE A C 1
ATOM 572 O O . ILE A 1 78 ? -12.148 -5.998 3.070 1.00 95.94 78 ILE A O 1
ATOM 576 N N . ILE A 1 79 ? -9.990 -6.572 3.314 1.00 96.56 79 ILE A N 1
ATOM 577 C CA . ILE A 1 79 ? -9.637 -5.433 4.162 1.00 96.56 79 ILE A CA 1
ATOM 578 C C . ILE A 1 79 ? -9.633 -4.171 3.301 1.00 96.56 79 ILE A C 1
ATOM 580 O O . ILE A 1 79 ? -8.852 -4.050 2.355 1.00 96.56 79 ILE A O 1
ATOM 584 N N . LEU A 1 80 ? -10.490 -3.218 3.654 1.00 95.69 80 LEU A N 1
ATOM 585 C CA . LEU A 1 80 ? -10.581 -1.933 2.980 1.00 95.69 80 LEU A CA 1
ATOM 586 C C . LEU A 1 80 ? -9.662 -0.903 3.642 1.00 95.69 80 LEU A C 1
ATOM 588 O O . LEU A 1 80 ? -9.608 -0.779 4.869 1.00 95.69 80 LEU A O 1
ATOM 592 N N . SER A 1 81 ? -8.962 -0.141 2.809 1.00 96.56 81 SER A N 1
ATOM 593 C CA . SER A 1 81 ? -8.123 0.972 3.234 1.00 96.56 81 SER A CA 1
ATOM 594 C C . SER A 1 81 ? -8.431 2.222 2.439 1.00 96.56 81 SER A C 1
ATOM 596 O O . SER A 1 81 ? -8.596 2.162 1.221 1.00 96.56 81 SER A O 1
ATOM 598 N N . GLY A 1 82 ? -8.525 3.361 3.116 1.00 95.81 82 GLY A N 1
ATOM 599 C CA . GLY A 1 82 ? -8.773 4.637 2.457 1.00 95.81 82 GLY A CA 1
ATOM 600 C C . GLY A 1 82 ? -7.480 5.366 2.122 1.00 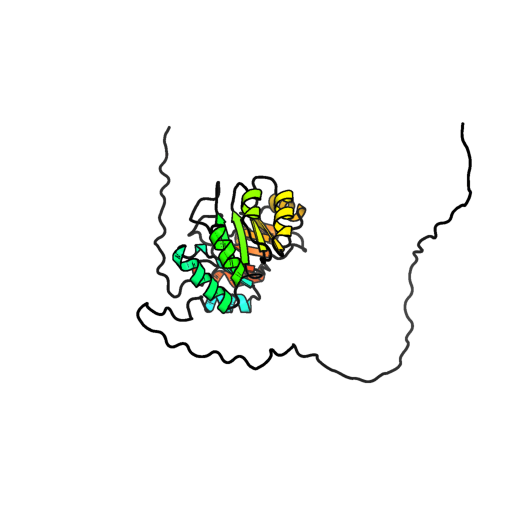95.81 82 GLY A C 1
ATOM 601 O O . GLY A 1 82 ? -6.676 5.631 3.014 1.00 95.81 82 GLY A O 1
ATOM 602 N N . SER A 1 83 ? -7.307 5.741 0.854 1.00 95.44 83 SER A N 1
ATOM 603 C CA . SER A 1 83 ? -6.173 6.563 0.415 1.00 95.44 83 SER A CA 1
ATOM 604 C C . SER A 1 83 ? -6.374 8.031 0.802 1.00 95.44 83 SER A C 1
ATOM 606 O O . SER A 1 83 ? -7.363 8.666 0.417 1.00 95.44 83 SER A O 1
ATOM 608 N N . LEU A 1 84 ? -5.422 8.592 1.553 1.00 95.50 84 LEU A N 1
ATOM 609 C CA . LEU A 1 84 ? -5.490 9.978 2.033 1.00 95.50 84 LEU A CA 1
ATOM 610 C C . LEU A 1 84 ? -5.339 11.015 0.917 1.00 95.50 84 LEU A C 1
ATOM 612 O O . LEU A 1 84 ? -5.934 12.089 0.986 1.00 95.50 84 LEU A O 1
ATOM 616 N N . ILE A 1 85 ? -4.619 10.690 -0.154 1.00 92.94 85 ILE A N 1
ATOM 617 C CA . ILE A 1 85 ? -4.483 11.571 -1.326 1.00 92.94 85 ILE A CA 1
ATOM 618 C C . ILE A 1 85 ? -5.782 11.677 -2.147 1.00 92.94 85 ILE A C 1
ATOM 620 O O . ILE A 1 85 ? -5.853 12.437 -3.111 1.00 92.94 85 ILE A O 1
ATOM 624 N N . ALA A 1 86 ? -6.849 10.964 -1.761 1.00 91.00 86 ALA A N 1
ATOM 625 C CA . ALA A 1 86 ? -8.184 11.164 -2.321 1.00 91.00 86 ALA A CA 1
ATOM 626 C C . ALA A 1 86 ? -8.795 12.531 -1.965 1.00 91.00 86 ALA A C 1
ATOM 628 O O . ALA A 1 86 ? -9.763 12.943 -2.613 1.00 91.00 86 ALA A O 1
ATOM 629 N N . VAL A 1 87 ? -8.254 13.217 -0.952 1.00 90.88 87 VAL A N 1
ATOM 630 C CA . VAL A 1 87 ? -8.689 14.544 -0.500 1.00 90.88 87 VAL A CA 1
ATOM 631 C C . VAL A 1 87 ? -7.502 15.513 -0.387 1.00 90.88 87 VAL A C 1
ATOM 633 O O . VAL A 1 87 ? -6.357 15.076 -0.246 1.00 90.88 87 VAL A O 1
ATOM 636 N N . PRO A 1 88 ? -7.743 16.838 -0.418 1.00 90.62 88 PRO A N 1
ATOM 637 C CA . PRO A 1 88 ? -6.697 17.828 -0.162 1.00 90.62 88 PRO A CA 1
ATOM 638 C C . PRO A 1 88 ? -6.081 17.679 1.238 1.00 90.62 88 PRO A C 1
ATOM 640 O O . PRO A 1 88 ? -6.776 17.270 2.170 1.00 90.62 88 PRO A O 1
ATOM 643 N N . ALA A 1 89 ? -4.825 18.107 1.411 1.00 92.56 89 ALA A N 1
ATOM 644 C CA . ALA A 1 89 ? -4.056 17.950 2.654 1.00 92.56 89 ALA A CA 1
ATOM 645 C C . ALA A 1 89 ? -4.820 18.358 3.932 1.00 92.56 89 ALA A C 1
ATOM 647 O O . ALA A 1 89 ? -4.874 17.609 4.902 1.00 92.56 89 ALA A O 1
ATOM 648 N N . HIS A 1 90 ? -5.520 19.496 3.910 1.00 91.06 90 HIS A N 1
ATOM 649 C CA . HIS A 1 90 ? -6.279 19.993 5.066 1.00 91.06 90 HIS A CA 1
ATOM 650 C C . HIS A 1 90 ? -7.472 19.108 5.491 1.00 91.06 90 HIS A C 1
ATOM 652 O O . HIS A 1 90 ? -8.043 19.335 6.555 1.00 91.06 90 HIS A O 1
ATOM 658 N N . GLN A 1 91 ? -7.875 18.121 4.681 1.00 92.88 91 GLN A N 1
ATOM 659 C CA . GLN A 1 91 ? -8.984 17.201 4.976 1.00 92.88 91 GLN A CA 1
ATOM 660 C C . GLN A 1 91 ? -8.523 15.787 5.345 1.00 92.88 91 GLN A C 1
ATOM 662 O O . GLN A 1 91 ? -9.350 14.985 5.787 1.00 92.88 91 GLN A O 1
ATOM 667 N N . ARG A 1 92 ? -7.235 15.466 5.175 1.00 94.94 92 ARG A N 1
ATOM 668 C CA . ARG A 1 92 ? -6.693 14.110 5.356 1.00 94.94 92 ARG A CA 1
ATOM 669 C C . ARG A 1 92 ? -6.856 13.598 6.780 1.00 94.94 92 ARG A C 1
ATOM 671 O O . ARG A 1 92 ? -7.336 12.487 6.958 1.00 94.94 92 ARG A O 1
ATOM 678 N N . GLN A 1 93 ? -6.585 14.435 7.780 1.00 94.75 93 GLN A N 1
ATOM 679 C CA . GLN A 1 93 ? -6.793 14.079 9.186 1.00 94.75 93 GLN A CA 1
ATOM 680 C C . GLN A 1 93 ? -8.253 13.696 9.470 1.00 94.75 93 GLN A C 1
ATOM 682 O O . GLN A 1 93 ? -8.537 12.642 10.027 1.00 94.75 93 GLN A O 1
ATOM 687 N N . SER A 1 94 ? -9.197 14.519 9.005 1.00 93.19 94 SER A N 1
ATOM 688 C CA . SER A 1 94 ? -10.623 14.233 9.172 1.00 93.19 94 SER A CA 1
ATOM 689 C C . SER A 1 94 ? -11.049 12.970 8.415 1.00 93.19 94 SER A C 1
ATOM 691 O O . SER A 1 94 ? -11.936 12.252 8.870 1.00 93.19 94 SER A O 1
ATOM 693 N N . LEU A 1 95 ? -10.434 12.678 7.265 1.00 93.81 95 LEU A N 1
ATOM 694 C CA . LEU A 1 95 ? -10.651 11.419 6.558 1.00 93.81 95 LEU A CA 1
ATOM 695 C C . LEU A 1 95 ? -10.102 10.225 7.345 1.00 93.81 95 LEU A C 1
ATOM 697 O O . LEU A 1 95 ? -10.826 9.245 7.494 1.00 93.81 95 LEU A O 1
ATOM 701 N N . ALA A 1 96 ? -8.885 10.317 7.881 1.00 95.44 96 ALA A N 1
ATOM 702 C CA . ALA A 1 96 ? -8.289 9.277 8.713 1.00 95.44 96 ALA A CA 1
ATOM 703 C C . ALA A 1 96 ? -9.169 8.958 9.930 1.00 95.44 96 ALA A C 1
ATOM 705 O O . ALA A 1 96 ? -9.477 7.792 10.164 1.00 95.44 96 ALA A O 1
ATOM 706 N N . ASP A 1 97 ? -9.663 9.980 10.637 1.00 93.88 97 ASP A N 1
ATOM 707 C CA . ASP A 1 97 ? -10.554 9.797 11.790 1.00 93.88 97 ASP A CA 1
ATOM 708 C C . ASP A 1 97 ? -11.833 9.029 11.404 1.00 93.88 97 ASP A C 1
ATOM 710 O O . ASP A 1 97 ? -12.259 8.114 12.113 1.00 93.88 97 ASP A O 1
ATOM 714 N N . ARG A 1 98 ? -12.430 9.355 10.246 1.00 91.31 98 ARG A N 1
ATOM 715 C CA . ARG A 1 98 ? -13.618 8.654 9.730 1.00 91.31 98 ARG A CA 1
ATOM 716 C C . ARG A 1 98 ? -13.316 7.205 9.352 1.00 91.31 98 ARG A C 1
ATOM 718 O O . ARG A 1 98 ? -14.079 6.321 9.730 1.00 91.31 98 ARG A O 1
ATOM 725 N N . LEU A 1 99 ? -12.219 6.963 8.632 1.00 94.38 99 LEU A N 1
ATOM 726 C CA . LEU A 1 99 ? -11.798 5.617 8.228 1.00 94.38 99 LEU A CA 1
ATOM 727 C C . LEU A 1 99 ? -11.580 4.728 9.455 1.00 94.38 99 LEU A C 1
ATOM 729 O O . LEU A 1 99 ? -12.142 3.638 9.539 1.00 94.38 99 LEU A O 1
ATOM 733 N N . LEU A 1 100 ? -10.836 5.226 10.444 1.00 94.56 100 LEU A N 1
ATOM 734 C CA . LEU A 1 100 ? -10.551 4.492 11.675 1.00 94.56 100 LEU A CA 1
ATOM 735 C C . LEU A 1 100 ? -11.814 4.232 12.501 1.00 94.56 100 LEU A C 1
ATOM 737 O O . LEU A 1 100 ? -11.945 3.136 13.059 1.00 94.56 100 LEU A O 1
ATOM 741 N N . GLY A 1 101 ? -12.731 5.204 12.562 1.00 92.12 101 GLY A N 1
ATOM 742 C CA . GLY A 1 101 ? -14.033 5.070 13.221 1.00 92.12 101 GLY A CA 1
ATOM 743 C C . GLY A 1 101 ? -14.947 4.034 12.560 1.00 92.12 101 GLY A C 1
ATOM 744 O O . GLY A 1 101 ? -15.692 3.354 13.259 1.00 92.12 101 GLY A O 1
ATOM 745 N N . ALA A 1 102 ? -14.834 3.859 11.241 1.00 90.50 102 ALA A N 1
ATOM 746 C CA . ALA A 1 102 ? -15.536 2.827 10.475 1.00 90.50 102 ALA A CA 1
ATOM 747 C C . ALA A 1 102 ? -14.822 1.458 10.478 1.00 90.50 102 ALA A C 1
ATOM 749 O O . ALA A 1 102 ? -15.320 0.498 9.898 1.00 90.50 102 ALA A O 1
ATOM 750 N N . GLY A 1 103 ? -13.666 1.339 11.141 1.00 92.38 103 GLY A N 1
ATOM 751 C CA . GLY A 1 103 ? -12.911 0.084 11.219 1.00 92.38 103 GLY A CA 1
ATOM 752 C C . GLY A 1 103 ? -11.906 -0.137 10.084 1.00 92.38 103 GLY A C 1
ATOM 753 O O . GLY A 1 103 ? -11.188 -1.135 10.111 1.00 92.38 103 GLY A O 1
ATOM 754 N N . HIS A 1 104 ? -11.787 0.798 9.141 1.00 95.38 104 HIS A N 1
ATOM 755 C CA . HIS A 1 104 ? -10.918 0.676 7.968 1.00 95.38 104 HIS A CA 1
ATOM 756 C C . HIS A 1 104 ? -9.460 1.016 8.268 1.00 95.38 104 HIS A C 1
ATOM 758 O O . HIS A 1 104 ? -9.122 1.605 9.302 1.00 95.38 104 HIS A O 1
ATOM 764 N N . TRP A 1 105 ? -8.593 0.635 7.333 1.00 97.94 105 TRP A N 1
ATOM 765 C CA . TRP A 1 105 ? -7.192 1.038 7.317 1.00 97.94 105 TRP A CA 1
ATOM 766 C C . TRP A 1 105 ? -7.023 2.433 6.706 1.00 97.94 105 TRP A C 1
ATOM 768 O O . TRP A 1 105 ? -7.889 2.938 5.983 1.00 97.94 105 TRP A O 1
ATOM 778 N N . VAL A 1 106 ? -5.892 3.058 7.021 1.00 97.94 106 VAL A N 1
ATOM 779 C CA . VAL A 1 106 ? -5.473 4.343 6.463 1.00 97.94 106 VAL A CA 1
ATOM 780 C C . VAL A 1 106 ? -4.254 4.098 5.588 1.00 97.94 106 VAL A C 1
ATOM 782 O O . VAL A 1 106 ? -3.243 3.587 6.070 1.00 97.94 106 VAL A O 1
ATOM 785 N N . HIS A 1 107 ? -4.350 4.478 4.316 1.00 98.25 107 HIS A N 1
ATOM 786 C CA . HIS A 1 107 ? -3.262 4.374 3.354 1.00 98.25 107 HIS A CA 1
ATOM 787 C C . HIS A 1 107 ? -2.660 5.758 3.086 1.00 98.25 107 HIS A C 1
ATOM 789 O O . HIS A 1 107 ? -3.362 6.687 2.663 1.00 98.25 107 HIS A O 1
ATOM 795 N N . ALA A 1 108 ? -1.368 5.900 3.373 1.00 98.06 108 ALA A N 1
ATOM 796 C CA . ALA A 1 108 ? -0.615 7.141 3.262 1.00 98.06 108 ALA A CA 1
ATOM 797 C C . ALA A 1 108 ? 0.470 7.018 2.185 1.00 98.06 108 ALA A C 1
ATOM 799 O O . ALA A 1 108 ? 1.503 6.387 2.397 1.00 98.06 108 ALA A O 1
ATOM 800 N N . ASP A 1 109 ? 0.233 7.662 1.045 1.00 97.44 109 ASP A N 1
ATOM 801 C CA . ASP A 1 109 ? 1.148 7.686 -0.095 1.00 97.44 109 ASP A CA 1
ATOM 802 C C . ASP A 1 109 ? 2.237 8.748 0.089 1.00 97.44 109 ASP A C 1
ATOM 804 O O . ASP A 1 109 ? 1.980 9.942 -0.098 1.00 97.44 109 ASP A O 1
ATOM 808 N N . MET A 1 110 ? 3.463 8.341 0.420 1.00 96.56 110 MET A N 1
ATOM 809 C CA . MET A 1 110 ? 4.621 9.235 0.383 1.00 96.56 110 MET A CA 1
ATOM 810 C C . MET A 1 110 ? 5.165 9.273 -1.046 1.00 96.56 110 MET A C 1
ATOM 812 O O . MET A 1 110 ? 5.724 8.292 -1.534 1.00 96.56 110 MET A O 1
ATOM 816 N N . ILE A 1 111 ? 4.987 10.411 -1.716 1.00 93.56 111 ILE A N 1
ATOM 817 C CA . ILE A 1 111 ? 5.332 10.595 -3.130 1.00 93.56 111 ILE A CA 1
ATOM 818 C C . ILE A 1 111 ? 6.452 11.628 -3.243 1.00 93.56 111 ILE A C 1
ATOM 820 O O . ILE A 1 111 ? 6.262 12.789 -2.877 1.00 93.56 111 ILE A O 1
ATOM 824 N N . ALA A 1 112 ? 7.596 11.224 -3.792 1.00 90.88 112 ALA A N 1
ATOM 825 C CA . ALA A 1 112 ? 8.725 12.106 -4.073 1.00 90.88 112 ALA A CA 1
ATOM 826 C C . ALA A 1 112 ? 9.490 11.667 -5.333 1.00 90.88 112 ALA A C 1
ATOM 828 O O . ALA A 1 112 ? 9.303 10.565 -5.852 1.00 90.88 112 ALA A O 1
ATOM 829 N N . GLY A 1 113 ? 10.373 12.541 -5.822 1.00 87.50 113 GLY A N 1
ATOM 830 C CA . GLY A 1 113 ? 11.296 12.205 -6.902 1.00 87.50 113 GLY A CA 1
ATOM 831 C C . GLY A 1 113 ? 10.594 11.819 -8.207 1.00 87.50 113 GLY A C 1
ATOM 832 O O . GLY A 1 113 ? 9.704 12.532 -8.680 1.00 87.50 113 GLY A O 1
ATOM 833 N N . ARG A 1 114 ? 10.972 10.680 -8.794 1.00 83.56 114 ARG A N 1
ATOM 834 C CA . ARG A 1 114 ? 10.438 10.215 -10.090 1.00 83.56 114 ARG A CA 1
ATOM 835 C C . ARG A 1 114 ? 8.930 9.929 -10.119 1.00 83.56 114 ARG A C 1
ATOM 837 O O . ARG A 1 114 ? 8.374 9.780 -11.204 1.00 83.56 114 ARG A O 1
ATOM 844 N N . TYR A 1 115 ? 8.281 9.827 -8.960 1.00 83.75 115 TYR A N 1
ATOM 845 C CA . TYR A 1 115 ? 6.856 9.497 -8.841 1.00 83.75 115 TYR A CA 1
ATOM 846 C C . TYR A 1 115 ? 5.948 10.725 -8.687 1.00 83.75 115 TYR A C 1
ATOM 848 O O . TYR A 1 115 ? 4.740 10.579 -8.498 1.00 83.75 115 TYR A O 1
ATOM 856 N N . LEU A 1 116 ? 6.504 11.939 -8.750 1.00 82.56 116 LEU A N 1
ATOM 857 C CA . LEU A 1 116 ? 5.751 13.184 -8.603 1.00 82.56 116 LEU A CA 1
ATOM 858 C C . LEU A 1 116 ? 4.697 13.357 -9.713 1.00 82.56 116 LEU A C 1
ATOM 860 O O . LEU A 1 116 ? 4.986 13.860 -10.797 1.00 82.56 116 LEU A O 1
ATOM 864 N N . GLY A 1 117 ? 3.455 12.980 -9.406 1.00 78.25 117 GLY A N 1
ATOM 865 C CA . GLY A 1 117 ? 2.262 13.262 -10.215 1.00 78.25 117 GLY A CA 1
ATOM 866 C C . GLY A 1 117 ? 1.164 14.025 -9.461 1.00 78.25 117 GLY A C 1
ATOM 867 O O . GLY A 1 117 ? 0.294 14.634 -10.085 1.00 78.25 117 GLY A O 1
ATOM 868 N N . GLN A 1 118 ? 1.218 14.036 -8.126 1.00 82.81 118 GLN A N 1
ATOM 869 C CA . GLN A 1 118 ? 0.327 14.779 -7.228 1.00 82.81 118 GLN A CA 1
ATOM 870 C C . GLN A 1 118 ? 0.965 14.932 -5.837 1.00 82.81 118 GLN A C 1
ATOM 872 O O . GLN A 1 118 ? 1.987 14.314 -5.544 1.00 82.81 118 GLN A O 1
ATOM 877 N N . GLU A 1 119 ? 0.355 15.745 -4.974 1.00 89.12 119 GLU A N 1
ATOM 878 C CA . GLU A 1 119 ? 0.818 15.957 -3.600 1.00 89.12 119 GLU A CA 1
ATOM 879 C C . GLU A 1 119 ? 0.633 14.693 -2.738 1.00 89.12 119 GLU A C 1
ATOM 881 O O . GLU A 1 119 ? -0.497 14.264 -2.494 1.00 89.12 119 GLU A O 1
ATOM 886 N N . GLY A 1 120 ? 1.740 14.127 -2.244 1.00 94.62 120 GLY A N 1
ATOM 887 C CA . GLY A 1 120 ? 1.751 13.008 -1.296 1.00 94.62 120 GLY A CA 1
ATOM 888 C C . GLY A 1 120 ? 1.548 13.418 0.170 1.00 94.62 120 GLY A C 1
ATOM 889 O O . GLY A 1 120 ? 1.360 14.596 0.498 1.00 94.62 120 GLY A O 1
ATOM 890 N N . VAL A 1 121 ? 1.587 12.428 1.059 1.00 96.75 121 VAL A N 1
ATOM 891 C CA . VAL A 1 121 ? 1.557 12.564 2.522 1.00 96.75 121 VAL A CA 1
ATOM 892 C C . VAL A 1 121 ? 2.988 12.734 3.038 1.00 96.75 121 VAL A C 1
ATOM 894 O O . VAL A 1 121 ? 3.872 11.951 2.697 1.00 96.75 121 VAL A O 1
ATOM 897 N N . GLN A 1 122 ? 3.221 13.777 3.835 1.00 95.12 122 GLN A N 1
ATOM 898 C CA . GLN A 1 122 ? 4.556 14.129 4.338 1.00 95.12 122 GLN A CA 1
ATOM 899 C C . GLN A 1 122 ? 4.883 13.402 5.651 1.00 95.12 122 GLN A C 1
ATOM 901 O O . GLN A 1 122 ? 3.978 12.955 6.358 1.00 95.12 122 GLN A O 1
ATOM 906 N N . ALA A 1 123 ? 6.167 13.315 6.009 1.00 94.88 123 ALA A N 1
ATOM 907 C CA . ALA A 1 123 ? 6.622 12.611 7.213 1.00 94.88 123 ALA A CA 1
ATOM 908 C C . ALA A 1 123 ? 5.982 13.159 8.503 1.00 94.88 123 ALA A C 1
ATOM 910 O O . ALA A 1 123 ? 5.532 12.385 9.348 1.00 94.88 123 ALA A O 1
ATOM 911 N N . GLU A 1 124 ? 5.837 14.482 8.628 1.00 94.69 124 GLU A N 1
ATOM 912 C CA . GLU A 1 124 ? 5.195 15.111 9.791 1.00 94.69 124 GLU A CA 1
ATOM 913 C C . GLU A 1 124 ? 3.698 14.790 9.879 1.00 94.69 124 GLU A C 1
ATOM 915 O O . GLU A 1 124 ? 3.112 14.805 10.963 1.00 94.69 124 GLU A O 1
ATOM 920 N N . GLU A 1 125 ? 3.055 14.530 8.740 1.00 96.38 125 GLU A N 1
ATOM 921 C CA . GLU A 1 125 ? 1.662 14.094 8.693 1.00 96.38 125 GLU A CA 1
ATOM 922 C C . GLU A 1 125 ? 1.548 12.618 9.101 1.00 96.38 125 GLU A C 1
ATOM 924 O O . GLU A 1 125 ? 0.688 12.273 9.911 1.00 96.38 125 GLU A O 1
ATOM 929 N N . ILE A 1 126 ? 2.460 11.767 8.622 1.00 97.44 126 ILE A N 1
ATOM 930 C CA . ILE A 1 126 ? 2.540 10.346 8.995 1.00 97.44 126 ILE A CA 1
ATOM 931 C C . ILE A 1 126 ? 2.769 10.177 10.502 1.00 97.44 126 ILE A C 1
ATOM 933 O O . ILE A 1 126 ? 2.116 9.333 11.112 1.00 97.44 126 ILE A O 1
ATOM 937 N N . ASP A 1 127 ? 3.630 10.991 11.117 1.00 95.62 127 ASP A N 1
ATOM 938 C CA . ASP A 1 127 ? 3.880 10.963 12.566 1.00 95.62 127 ASP A CA 1
ATOM 939 C C . ASP A 1 127 ? 2.597 11.205 13.386 1.00 95.62 127 ASP A C 1
ATOM 941 O O . ASP A 1 127 ? 2.248 10.441 14.295 1.00 95.62 127 ASP A O 1
ATOM 945 N N . ARG A 1 128 ? 1.810 12.213 12.991 1.00 95.25 128 ARG A N 1
ATOM 946 C CA . ARG A 1 128 ? 0.509 12.498 13.620 1.00 95.25 128 ARG A CA 1
ATOM 947 C C . ARG A 1 128 ? -0.476 11.350 13.417 1.00 95.25 128 ARG A C 1
ATOM 949 O O . ARG A 1 128 ? -1.110 10.914 14.378 1.00 95.25 128 ARG A O 1
ATOM 956 N N . LEU A 1 129 ? -0.571 10.831 12.193 1.00 95.50 129 LEU A N 1
ATOM 957 C CA . LEU A 1 129 ? -1.473 9.730 11.849 1.00 95.50 129 LEU A CA 1
ATOM 958 C C . LEU A 1 129 ? -1.128 8.448 12.611 1.00 95.50 129 LEU A C 1
ATOM 960 O O . LEU A 1 129 ? -2.034 7.756 13.074 1.00 95.50 129 LEU A O 1
ATOM 964 N N . ALA A 1 130 ? 0.158 8.139 12.786 1.00 95.94 130 ALA A N 1
ATOM 965 C CA . ALA A 1 130 ? 0.613 6.942 13.487 1.00 95.94 130 ALA A CA 1
ATOM 966 C C . ALA A 1 130 ? 0.121 6.894 14.939 1.00 95.94 130 ALA A C 1
ATOM 968 O O . ALA A 1 130 ? -0.258 5.825 15.419 1.00 95.94 130 ALA A O 1
ATOM 969 N N . THR A 1 131 ? 0.032 8.053 15.601 1.00 93.38 131 THR A N 1
ATOM 970 C CA . THR A 1 131 ? -0.473 8.173 16.980 1.00 93.38 131 THR A CA 1
ATOM 971 C C . THR A 1 131 ? -1.923 7.687 17.118 1.00 93.38 131 THR A C 1
ATOM 973 O O . THR A 1 131 ? -2.310 7.184 18.172 1.00 93.38 131 THR A O 1
ATOM 976 N N . GLN A 1 132 ? -2.734 7.806 16.063 1.00 92.94 132 GLN A N 1
ATOM 977 C CA . GLN A 1 132 ? -4.150 7.418 16.078 1.00 92.94 132 GLN A CA 1
ATOM 978 C C . GLN A 1 132 ? -4.415 6.088 15.363 1.00 92.94 132 GLN A C 1
ATOM 980 O O . GLN A 1 132 ? -5.209 5.272 15.835 1.00 92.94 132 GLN A O 1
ATOM 985 N N . ALA A 1 133 ? -3.779 5.870 14.212 1.00 93.25 133 ALA A N 1
ATOM 986 C CA . ALA A 1 133 ? -4.010 4.710 13.360 1.00 93.25 133 ALA A CA 1
ATOM 987 C C . ALA A 1 133 ? -3.247 3.463 13.832 1.00 93.25 133 ALA A C 1
ATOM 989 O O . ALA A 1 133 ? -3.756 2.349 13.676 1.00 93.25 133 ALA A O 1
ATOM 990 N N . GLY A 1 134 ? -2.051 3.632 14.414 1.00 94.44 134 GLY A N 1
ATOM 991 C CA . GLY A 1 134 ? -1.186 2.543 14.870 1.00 94.44 134 GLY A CA 1
ATOM 992 C C . GLY A 1 134 ? -1.046 1.430 13.827 1.00 94.44 134 GLY A C 1
ATOM 993 O O . GLY A 1 134 ? -0.592 1.650 12.704 1.00 94.44 134 GLY A O 1
ATOM 994 N N . LEU A 1 135 ? -1.518 0.232 14.179 1.00 97.19 135 LEU A N 1
ATOM 995 C CA . LEU A 1 135 ? -1.432 -0.965 13.333 1.00 97.19 135 LEU A CA 1
ATOM 996 C C . LEU A 1 135 ? -2.329 -0.949 12.089 1.00 97.19 135 LEU A C 1
ATOM 998 O O . LEU A 1 135 ? -2.214 -1.836 11.252 1.00 97.19 135 LEU A O 1
ATOM 1002 N N . ARG A 1 136 ? -3.220 0.037 11.957 1.00 97.81 136 ARG A N 1
ATOM 1003 C CA . ARG A 1 136 ? -4.067 0.224 10.768 1.00 97.81 136 ARG A CA 1
ATOM 1004 C C . ARG A 1 136 ? -3.501 1.251 9.787 1.00 97.81 136 ARG A C 1
ATOM 1006 O O . ARG A 1 136 ? -4.179 1.598 8.823 1.00 97.81 136 ARG A O 1
ATOM 1013 N N . LEU A 1 137 ? -2.291 1.752 10.037 1.00 98.62 137 LEU A N 1
ATOM 1014 C CA . LEU A 1 137 ? -1.577 2.629 9.117 1.00 98.62 137 LEU A CA 1
ATOM 1015 C C . LEU A 1 137 ? -0.715 1.814 8.152 1.00 98.62 137 LEU A C 1
ATOM 1017 O O . LEU A 1 137 ? 0.102 0.993 8.576 1.00 98.62 137 LEU A O 1
ATOM 1021 N N . ASP A 1 138 ? -0.888 2.094 6.868 1.00 98.69 138 ASP A N 1
ATOM 1022 C CA . ASP A 1 138 ? -0.109 1.561 5.758 1.00 98.69 138 ASP A CA 1
ATOM 1023 C C . ASP A 1 138 ? 0.554 2.719 5.010 1.00 98.69 138 ASP A C 1
ATOM 1025 O O . ASP A 1 138 ? -0.135 3.533 4.394 1.00 98.69 138 ASP A O 1
ATOM 1029 N N . VAL A 1 139 ? 1.880 2.820 5.100 1.00 98.56 139 VAL A N 1
ATOM 1030 C CA . VAL A 1 139 ? 2.654 3.871 4.427 1.00 98.56 139 VAL A CA 1
ATOM 1031 C C . VAL A 1 139 ? 3.245 3.309 3.140 1.00 98.56 139 VAL A C 1
ATOM 1033 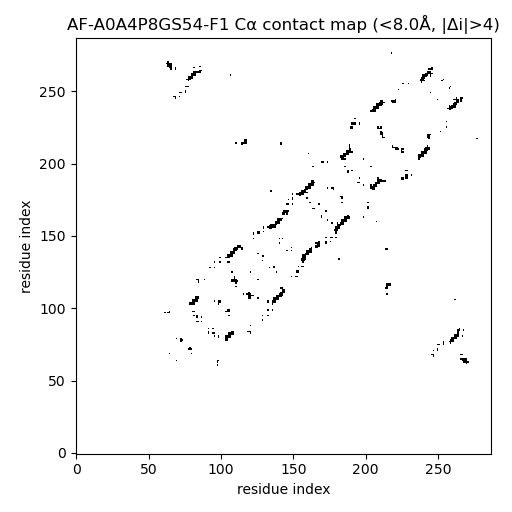O O . VAL A 1 139 ? 4.115 2.438 3.189 1.00 98.56 139 VAL A O 1
ATOM 1036 N N . HIS A 1 140 ? 2.802 3.819 1.993 1.00 98.12 140 HIS A N 1
ATOM 1037 C CA . HIS A 1 140 ? 3.315 3.425 0.682 1.00 98.12 140 HIS A CA 1
ATOM 1038 C C . HIS A 1 140 ? 4.392 4.399 0.212 1.00 98.12 140 HIS A C 1
ATOM 1040 O O . HIS A 1 140 ? 4.154 5.590 0.022 1.00 98.12 140 HIS A O 1
ATOM 1046 N N . LEU A 1 141 ? 5.606 3.880 0.048 1.00 96.69 141 LEU A N 1
ATOM 1047 C CA . LEU A 1 141 ? 6.792 4.627 -0.340 1.00 96.69 141 LEU A CA 1
ATOM 1048 C C . LEU A 1 141 ? 6.966 4.614 -1.856 1.00 96.69 141 LEU A C 1
ATOM 1050 O O . LEU A 1 141 ? 7.462 3.644 -2.434 1.00 96.69 141 LEU A O 1
ATOM 1054 N N . MET A 1 142 ? 6.595 5.727 -2.481 1.00 94.56 142 MET A N 1
ATOM 1055 C CA . MET A 1 142 ? 6.871 6.067 -3.874 1.00 94.56 142 MET A CA 1
ATOM 1056 C C . MET A 1 142 ? 7.911 7.193 -3.911 1.00 94.56 142 MET A C 1
ATOM 1058 O O . MET A 1 142 ? 7.610 8.345 -4.226 1.00 94.56 142 MET A O 1
ATOM 1062 N N . VAL A 1 143 ? 9.152 6.861 -3.551 1.00 93.00 143 VAL A N 1
ATOM 1063 C CA . VAL A 1 143 ? 10.260 7.817 -3.391 1.00 93.00 143 VAL A CA 1
ATOM 1064 C C . VAL A 1 143 ? 11.546 7.296 -4.035 1.00 93.00 143 VAL A C 1
ATOM 1066 O O . VAL A 1 143 ? 11.682 6.095 -4.273 1.00 93.00 143 VAL A O 1
ATOM 1069 N N . ASP A 1 144 ? 12.494 8.198 -4.297 1.00 90.31 144 ASP A N 1
ATOM 1070 C CA . ASP A 1 144 ? 13.824 7.833 -4.803 1.00 90.31 144 ASP A CA 1
ATOM 1071 C C . ASP A 1 144 ? 14.821 7.502 -3.672 1.00 90.31 144 ASP A C 1
ATOM 1073 O O . ASP A 1 144 ? 15.666 6.629 -3.845 1.00 90.31 144 ASP A O 1
ATOM 1077 N N . ASP A 1 145 ? 14.720 8.153 -2.506 1.00 91.75 145 ASP A N 1
ATOM 1078 C CA . ASP A 1 145 ? 15.550 7.850 -1.330 1.00 91.75 145 ASP A CA 1
ATOM 1079 C C . ASP A 1 145 ? 14.722 7.121 -0.261 1.00 91.75 145 ASP A C 1
ATOM 1081 O O . ASP A 1 145 ? 14.037 7.729 0.565 1.00 91.75 145 ASP A O 1
ATOM 1085 N N . LEU A 1 146 ? 14.752 5.786 -0.303 1.00 94.06 146 LEU A N 1
ATOM 1086 C CA . LEU A 1 146 ? 14.042 4.955 0.672 1.00 94.06 146 LEU A CA 1
ATOM 1087 C C . LEU A 1 146 ? 14.645 5.048 2.072 1.00 94.06 146 LEU A C 1
ATOM 1089 O O . LEU A 1 146 ? 13.903 4.973 3.049 1.00 94.06 146 LEU A O 1
ATOM 1093 N N . ALA A 1 147 ? 15.964 5.214 2.184 1.00 93.62 147 ALA A N 1
ATOM 1094 C CA . ALA A 1 147 ? 16.627 5.223 3.479 1.00 93.62 147 ALA A CA 1
ATOM 1095 C C . ALA A 1 147 ? 16.231 6.464 4.285 1.00 93.62 147 ALA A C 1
ATOM 1097 O O . ALA A 1 147 ? 15.899 6.356 5.472 1.00 93.62 147 ALA A O 1
ATOM 1098 N N . GLU A 1 148 ? 16.215 7.628 3.632 1.00 93.62 148 GLU A N 1
ATOM 1099 C CA . GLU A 1 148 ? 15.718 8.875 4.211 1.00 93.62 148 GLU A CA 1
ATOM 1100 C C . GLU A 1 148 ? 14.229 8.768 4.561 1.00 93.62 148 GLU A C 1
ATOM 1102 O O . GLU A 1 148 ? 13.843 9.036 5.703 1.00 93.62 148 GLU A O 1
ATOM 1107 N N . ALA A 1 149 ? 13.403 8.296 3.622 1.00 95.19 149 ALA A N 1
ATOM 1108 C CA . ALA A 1 149 ? 11.965 8.168 3.834 1.00 95.19 149 ALA A CA 1
ATOM 1109 C C . ALA A 1 149 ? 11.624 7.258 5.023 1.00 95.19 149 ALA A C 1
ATOM 1111 O O . ALA A 1 149 ? 10.859 7.659 5.898 1.00 95.19 149 ALA A O 1
ATOM 1112 N N . ILE A 1 150 ? 12.226 6.065 5.111 1.00 96.38 150 ILE A N 1
ATOM 1113 C CA . ILE A 1 150 ? 11.976 5.114 6.207 1.00 96.38 150 ILE A CA 1
ATOM 1114 C C . ILE A 1 150 ? 12.467 5.669 7.552 1.00 96.38 150 ILE A C 1
ATOM 1116 O O . ILE A 1 150 ? 11.840 5.427 8.587 1.00 96.38 150 ILE A O 1
ATOM 1120 N N . ASN A 1 151 ? 13.554 6.448 7.567 1.00 95.38 151 ASN A N 1
ATOM 1121 C CA . ASN A 1 151 ? 14.017 7.109 8.790 1.00 95.38 151 ASN A CA 1
ATOM 1122 C C . ASN A 1 151 ? 13.000 8.119 9.329 1.00 95.38 151 ASN A C 1
ATOM 1124 O O . ASN A 1 151 ? 12.841 8.211 10.549 1.00 95.38 151 ASN A O 1
ATOM 1128 N N . GLY A 1 152 ? 12.296 8.820 8.436 1.00 94.56 152 GLY A N 1
ATOM 1129 C CA . GLY A 1 152 ? 11.226 9.756 8.781 1.00 94.56 152 GLY A CA 1
ATOM 1130 C C . GLY A 1 152 ? 9.930 9.100 9.272 1.00 94.56 152 GLY A C 1
ATOM 1131 O O . GLY A 1 152 ? 9.053 9.801 9.769 1.00 94.56 152 GLY A O 1
ATOM 1132 N N . ILE A 1 153 ? 9.789 7.774 9.160 1.00 96.81 153 ILE A N 1
ATOM 1133 C CA . ILE A 1 153 ? 8.587 7.050 9.592 1.00 96.81 153 ILE A CA 1
ATOM 1134 C C . ILE A 1 153 ? 8.689 6.685 11.089 1.00 96.81 153 ILE A C 1
ATOM 1136 O O . ILE A 1 153 ? 9.731 6.182 11.547 1.00 96.81 153 ILE A O 1
ATOM 1140 N N . PRO A 1 154 ? 7.616 6.897 11.878 1.00 95.38 154 PRO A N 1
ATOM 1141 C CA . PRO A 1 154 ? 7.551 6.474 13.275 1.00 95.38 154 PRO A CA 1
ATOM 1142 C C . PRO A 1 154 ? 7.526 4.945 13.415 1.00 95.38 154 PRO A C 1
ATOM 1144 O O . PRO A 1 154 ? 7.129 4.209 12.514 1.00 95.38 154 PRO A O 1
ATOM 1147 N N . HIS A 1 155 ? 7.936 4.445 14.580 1.00 96.00 155 HIS A N 1
ATOM 1148 C CA . HIS A 1 155 ? 7.846 3.016 14.888 1.00 96.00 155 HIS A CA 1
ATOM 1149 C C . HIS A 1 155 ? 6.418 2.612 15.278 1.00 96.00 155 HIS A C 1
ATOM 1151 O O . HIS A 1 155 ? 5.642 3.426 15.775 1.00 96.00 155 HIS A O 1
ATOM 1157 N N . GLY A 1 156 ? 6.108 1.321 15.143 1.00 94.25 156 GLY A N 1
ATOM 1158 C CA . GLY A 1 156 ? 4.866 0.734 15.652 1.00 94.25 156 GLY A CA 1
ATOM 1159 C C . GLY A 1 156 ? 3.666 0.902 14.722 1.00 94.25 156 GLY A C 1
ATOM 1160 O O . GLY A 1 156 ? 2.529 0.743 15.165 1.00 94.25 156 GLY A O 1
ATOM 1161 N N . ILE A 1 157 ? 3.906 1.211 13.447 1.00 97.38 157 ILE A N 1
ATOM 1162 C CA . ILE A 1 157 ? 2.854 1.251 12.429 1.00 97.38 157 ILE A CA 1
ATOM 1163 C C . ILE A 1 157 ? 2.552 -0.152 11.887 1.00 97.38 157 ILE A C 1
ATOM 1165 O O . ILE A 1 157 ? 3.338 -1.090 12.048 1.00 97.38 157 ILE A O 1
ATOM 1169 N N . GLY A 1 158 ? 1.398 -0.297 11.239 1.00 98.12 158 GLY A N 1
ATOM 1170 C CA . GLY A 1 158 ? 0.946 -1.577 10.693 1.00 98.12 158 GLY A CA 1
ATOM 1171 C C . GLY A 1 158 ? 1.827 -2.076 9.561 1.00 98.12 158 GLY A C 1
ATOM 1172 O O . GLY A 1 158 ? 2.363 -3.184 9.624 1.00 98.12 158 GLY A O 1
ATOM 1173 N N . ARG A 1 159 ? 1.988 -1.251 8.525 1.00 98.44 159 ARG A N 1
ATOM 1174 C CA . ARG A 1 159 ? 2.679 -1.659 7.306 1.00 98.44 159 ARG A CA 1
ATOM 1175 C C . ARG A 1 159 ? 3.487 -0.536 6.670 1.00 98.44 159 ARG A C 1
ATOM 1177 O O . ARG A 1 159 ? 3.053 0.613 6.634 1.00 98.44 159 ARG A O 1
ATOM 1184 N N . ILE A 1 160 ? 4.640 -0.911 6.124 1.00 98.56 160 ILE A N 1
ATOM 1185 C CA . ILE A 1 160 ? 5.345 -0.138 5.100 1.00 98.56 160 ILE A CA 1
ATOM 1186 C C . ILE A 1 160 ? 5.251 -0.917 3.792 1.00 98.56 160 ILE A C 1
ATOM 1188 O O . ILE A 1 160 ? 5.600 -2.096 3.741 1.00 98.56 160 ILE A O 1
ATOM 1192 N N . THR A 1 161 ? 4.784 -0.259 2.739 1.00 98.44 161 THR A N 1
ATOM 1193 C CA . THR A 1 161 ? 4.719 -0.814 1.389 1.00 98.44 161 THR A CA 1
ATOM 1194 C C . THR A 1 161 ? 5.748 -0.106 0.510 1.00 98.44 161 THR A C 1
ATOM 1196 O O . THR A 1 161 ? 5.703 1.112 0.369 1.00 98.44 161 THR A O 1
ATOM 1199 N N . ILE A 1 162 ? 6.691 -0.836 -0.083 1.00 97.12 162 ILE A N 1
ATOM 1200 C CA . ILE A 1 162 ? 7.788 -0.267 -0.883 1.00 97.12 162 ILE A CA 1
ATOM 1201 C C . ILE A 1 162 ? 7.460 -0.392 -2.372 1.00 97.12 162 ILE A C 1
ATOM 1203 O O . ILE A 1 162 ? 7.230 -1.497 -2.862 1.00 97.12 162 ILE A O 1
ATOM 1207 N N . GLN A 1 163 ? 7.472 0.716 -3.118 1.00 95.00 163 GLN A N 1
ATOM 1208 C CA . GLN A 1 163 ? 7.277 0.678 -4.568 1.00 95.00 163 GLN A CA 1
ATOM 1209 C C . GLN A 1 163 ? 8.500 0.099 -5.290 1.00 95.00 163 GLN A C 1
ATOM 1211 O O . GLN A 1 163 ? 9.596 0.660 -5.246 1.00 95.00 163 GLN A O 1
ATOM 1216 N N . TYR A 1 164 ? 8.287 -0.984 -6.036 1.00 91.56 164 TYR A N 1
ATOM 1217 C CA . TYR A 1 164 ? 9.275 -1.566 -6.936 1.00 91.56 164 TYR A CA 1
ATOM 1218 C C . TYR A 1 164 ? 9.125 -1.010 -8.374 1.00 91.56 164 TYR A C 1
ATOM 1220 O O . TYR A 1 164 ? 7.994 -0.832 -8.841 1.00 91.56 164 TYR A O 1
ATOM 1228 N N . PRO A 1 165 ? 10.232 -0.766 -9.112 1.00 86.06 165 PRO A N 1
ATOM 1229 C CA . PRO A 1 165 ? 11.619 -0.868 -8.659 1.00 86.06 165 PRO A CA 1
ATOM 1230 C C . PRO A 1 165 ? 12.011 0.282 -7.725 1.00 86.06 165 PRO A C 1
ATOM 1232 O O . PRO A 1 165 ? 11.716 1.445 -7.991 1.00 86.06 165 PRO A O 1
ATOM 1235 N N . ALA A 1 166 ? 12.702 -0.073 -6.645 1.00 75.81 166 ALA A N 1
ATOM 1236 C CA . ALA A 1 166 ? 13.225 0.845 -5.645 1.00 75.81 166 ALA A CA 1
ATOM 1237 C C . ALA A 1 166 ? 14.571 1.442 -6.083 1.00 75.81 166 ALA A C 1
ATOM 1239 O O . ALA A 1 166 ? 15.467 0.708 -6.512 1.00 75.81 166 ALA A O 1
ATOM 1240 N N . ALA A 1 167 ? 14.750 2.753 -5.926 1.00 63.69 167 ALA A N 1
ATOM 1241 C CA . ALA A 1 167 ? 16.075 3.358 -5.989 1.00 63.69 167 ALA A CA 1
ATOM 1242 C C . ALA A 1 167 ? 16.811 3.079 -4.662 1.00 63.69 167 ALA A C 1
ATOM 1244 O O . ALA A 1 167 ? 16.233 3.191 -3.587 1.00 63.69 167 ALA A O 1
ATOM 1245 N N . GLY A 1 168 ? 18.065 2.620 -4.737 1.00 67.00 168 GLY A N 1
ATOM 1246 C CA . GLY A 1 168 ? 18.886 2.314 -3.553 1.00 67.00 168 GLY A CA 1
ATOM 1247 C C . GLY A 1 168 ? 18.919 0.847 -3.095 1.00 67.00 168 GLY A C 1
ATOM 1248 O O . GLY A 1 168 ? 19.689 0.528 -2.196 1.00 67.00 168 GLY A O 1
ATOM 1249 N N . GLY A 1 169 ? 18.184 -0.057 -3.754 1.00 81.06 169 GLY A N 1
ATOM 1250 C CA . GLY A 1 169 ? 18.204 -1.497 -3.459 1.00 81.06 169 GLY A CA 1
ATOM 1251 C C . GLY A 1 169 ? 17.122 -1.927 -2.463 1.00 81.06 169 GLY A C 1
ATOM 1252 O O . GLY A 1 169 ? 16.936 -1.320 -1.415 1.00 81.06 169 GLY A O 1
ATOM 1253 N N . LEU A 1 170 ? 16.389 -2.984 -2.815 1.00 86.44 170 LEU A N 1
ATOM 1254 C CA . LEU A 1 170 ? 15.194 -3.418 -2.089 1.00 86.44 170 LEU A CA 1
ATOM 1255 C C . LEU A 1 170 ? 15.516 -4.080 -0.737 1.00 86.44 170 LEU A C 1
ATOM 1257 O O . LEU A 1 170 ? 14.865 -3.771 0.252 1.00 86.44 170 LEU A O 1
ATOM 1261 N N . GLU A 1 171 ? 16.558 -4.911 -0.674 1.00 89.94 171 GLU A N 1
ATOM 1262 C CA . GLU A 1 171 ? 16.926 -5.686 0.523 1.00 89.94 171 GLU A CA 1
ATOM 1263 C C . GLU A 1 171 ? 17.218 -4.796 1.746 1.00 89.94 171 GLU A C 1
ATOM 1265 O O . GLU A 1 171 ? 16.638 -4.984 2.814 1.00 89.94 171 GLU A O 1
ATOM 1270 N N . ALA A 1 172 ? 18.063 -3.771 1.581 1.00 91.19 172 ALA A N 1
ATOM 1271 C CA . ALA A 1 172 ? 18.406 -2.848 2.665 1.00 91.19 172 ALA A CA 1
ATOM 1272 C C . ALA A 1 172 ? 17.193 -2.023 3.132 1.00 91.19 172 ALA A C 1
ATOM 1274 O O . ALA A 1 172 ? 17.017 -1.785 4.329 1.00 91.19 172 ALA A O 1
ATOM 1275 N N . ALA A 1 173 ? 16.335 -1.608 2.194 1.00 93.19 173 ALA A N 1
ATOM 1276 C CA . ALA A 1 173 ? 15.116 -0.878 2.515 1.00 93.19 173 ALA A CA 1
ATOM 1277 C C . ALA A 1 173 ? 14.121 -1.752 3.294 1.00 93.19 173 ALA A C 1
ATOM 1279 O O . ALA A 1 173 ? 13.501 -1.277 4.245 1.00 93.19 173 ALA A O 1
ATOM 1280 N N . GLU A 1 174 ? 13.989 -3.033 2.947 1.00 93.69 174 GLU A N 1
ATOM 1281 C CA . GLU A 1 174 ? 13.142 -3.954 3.703 1.00 93.69 174 GLU A CA 1
ATOM 1282 C C . GLU A 1 174 ? 13.641 -4.178 5.128 1.00 93.69 174 GLU A C 1
ATOM 1284 O O . GLU A 1 174 ? 12.837 -4.134 6.060 1.00 93.69 174 GLU A O 1
ATOM 1289 N N . GLU A 1 175 ? 14.946 -4.388 5.321 1.00 94.25 175 GLU A N 1
ATOM 1290 C CA . GLU A 1 175 ? 15.524 -4.551 6.660 1.00 94.25 175 GLU A CA 1
ATOM 1291 C C . GLU A 1 175 ? 15.208 -3.335 7.543 1.00 94.25 175 GLU A C 1
ATOM 1293 O O . GLU A 1 175 ? 14.718 -3.476 8.669 1.00 94.25 175 GLU A O 1
ATOM 1298 N N . GLN A 1 176 ? 15.401 -2.130 7.003 1.00 95.50 176 GLN A N 1
ATOM 1299 C CA . GLN A 1 176 ? 15.093 -0.890 7.706 1.00 95.50 176 GLN A CA 1
ATOM 1300 C C . GLN A 1 176 ? 13.587 -0.745 7.985 1.00 95.50 176 GLN A C 1
ATOM 1302 O O . GLN A 1 176 ? 13.196 -0.349 9.087 1.00 95.50 176 GLN A O 1
ATOM 1307 N N . ALA A 1 177 ? 12.729 -1.096 7.023 1.00 96.56 177 ALA A N 1
ATOM 1308 C CA . ALA A 1 177 ? 11.277 -1.031 7.172 1.00 96.56 177 ALA A CA 1
ATOM 1309 C C . ALA A 1 177 ? 10.755 -2.016 8.237 1.00 96.56 177 ALA A C 1
ATOM 1311 O O . ALA A 1 177 ? 9.880 -1.657 9.031 1.00 96.56 177 ALA A O 1
ATOM 1312 N N . ARG A 1 178 ? 11.334 -3.221 8.334 1.00 96.44 178 ARG A N 1
ATOM 1313 C CA . ARG A 1 178 ? 10.979 -4.225 9.359 1.00 96.44 178 ARG A CA 1
ATOM 1314 C C . ARG A 1 178 ? 11.298 -3.763 10.783 1.00 96.44 178 ARG A C 1
ATOM 1316 O O . ARG A 1 178 ? 10.641 -4.197 11.724 1.00 96.44 178 ARG A O 1
ATOM 1323 N N . ALA A 1 179 ? 12.252 -2.848 10.963 1.00 96.38 179 ALA A N 1
ATOM 1324 C CA . ALA A 1 179 ? 12.522 -2.234 12.267 1.00 96.38 179 ALA A CA 1
ATOM 1325 C C . ALA A 1 179 ? 11.461 -1.190 12.686 1.00 96.38 179 ALA A C 1
ATOM 1327 O O . ALA A 1 179 ? 11.419 -0.768 13.849 1.00 96.38 179 ALA A O 1
ATOM 1328 N N . LYS A 1 180 ? 10.615 -0.744 11.748 1.00 96.62 180 LYS A N 1
ATOM 1329 C CA . LYS A 1 180 ? 9.624 0.327 11.935 1.00 96.62 180 LYS A CA 1
ATOM 1330 C C . LYS A 1 180 ? 8.186 -0.191 11.995 1.00 96.62 180 LYS A C 1
ATOM 1332 O O . LYS A 1 180 ? 7.408 0.305 12.811 1.00 96.62 180 LYS A O 1
ATOM 1337 N N . ALA A 1 181 ? 7.840 -1.172 11.163 1.00 97.75 181 ALA A N 1
ATOM 1338 C CA . ALA A 1 181 ? 6.470 -1.645 10.964 1.00 97.75 181 ALA A CA 1
ATOM 1339 C C . ALA A 1 181 ? 6.292 -3.134 11.293 1.00 97.75 181 ALA A C 1
ATOM 1341 O O . ALA A 1 181 ? 7.255 -3.898 11.290 1.00 97.75 181 ALA A O 1
ATOM 1342 N N . GLN A 1 182 ? 5.049 -3.562 11.540 1.00 97.88 182 GLN A N 1
ATOM 1343 C CA . GLN A 1 182 ? 4.744 -4.984 11.764 1.00 97.88 182 GLN A CA 1
ATOM 1344 C C . GLN A 1 182 ? 4.864 -5.848 10.505 1.00 97.88 182 GLN A C 1
ATOM 1346 O O . GLN A 1 182 ? 5.064 -7.055 10.611 1.00 97.88 182 GLN A O 1
ATOM 1351 N N . SER A 1 183 ? 4.695 -5.242 9.333 1.00 98.19 183 SER A N 1
ATOM 1352 C CA . SER A 1 183 ? 4.642 -5.921 8.043 1.00 98.19 183 SER A CA 1
ATOM 1353 C C . SER A 1 183 ? 5.313 -5.059 6.978 1.00 98.19 183 SER A C 1
ATOM 1355 O O . SER A 1 183 ? 5.116 -3.841 6.947 1.00 98.19 183 SER A O 1
ATOM 1357 N N . VAL A 1 184 ? 6.035 -5.690 6.056 1.00 98.19 184 VAL A N 1
ATOM 1358 C CA . VAL A 1 184 ? 6.634 -5.036 4.887 1.00 98.19 184 VAL A CA 1
ATOM 1359 C C . VAL A 1 184 ? 6.100 -5.666 3.611 1.00 98.19 184 VAL A C 1
ATOM 1361 O O . VAL A 1 184 ? 6.195 -6.876 3.413 1.00 98.19 184 VAL A O 1
ATOM 1364 N N . TRP A 1 185 ? 5.482 -4.847 2.764 1.00 98.31 185 TRP A N 1
ATOM 1365 C CA . TRP A 1 185 ? 4.949 -5.276 1.470 1.00 98.31 185 TRP A CA 1
ATOM 1366 C C . TRP A 1 185 ? 5.744 -4.660 0.326 1.00 98.31 185 TRP A C 1
ATOM 1368 O O . TRP A 1 185 ? 6.338 -3.592 0.472 1.00 98.31 185 TRP A O 1
ATOM 1378 N N . ILE A 1 186 ? 5.691 -5.303 -0.839 1.00 97.31 186 ILE A N 1
ATOM 1379 C CA . ILE A 1 186 ? 6.232 -4.745 -2.082 1.00 97.31 186 ILE A CA 1
ATOM 1380 C C . ILE A 1 186 ? 5.081 -4.397 -3.017 1.00 97.31 186 ILE A C 1
ATOM 1382 O O . ILE A 1 186 ? 4.259 -5.254 -3.346 1.00 97.31 186 ILE A O 1
ATOM 1386 N N . ALA A 1 187 ? 5.054 -3.154 -3.490 1.00 96.56 187 ALA A N 1
ATOM 1387 C CA . ALA A 1 187 ? 4.153 -2.726 -4.544 1.00 96.56 187 ALA A CA 1
ATOM 1388 C C . ALA A 1 187 ? 4.772 -2.931 -5.933 1.00 96.56 187 ALA A C 1
ATOM 1390 O O . ALA A 1 187 ? 5.906 -2.524 -6.187 1.00 96.56 187 ALA A O 1
ATOM 1391 N N . LEU A 1 188 ? 4.015 -3.535 -6.848 1.00 94.12 188 LEU A N 1
ATOM 1392 C CA . LEU A 1 188 ? 4.405 -3.807 -8.230 1.00 94.12 188 LEU A CA 1
ATOM 1393 C C . LEU A 1 188 ? 3.513 -3.003 -9.179 1.00 94.12 188 LEU A C 1
ATOM 1395 O O . LEU A 1 188 ? 2.295 -3.189 -9.209 1.00 94.12 188 LEU A O 1
ATOM 1399 N N . ASP A 1 189 ? 4.123 -2.134 -9.985 1.00 89.25 189 ASP A N 1
ATOM 1400 C CA . ASP A 1 189 ? 3.441 -1.531 -11.131 1.00 89.25 189 ASP A CA 1
ATOM 1401 C C . ASP A 1 189 ? 3.511 -2.478 -12.328 1.00 89.25 189 ASP A C 1
ATOM 1403 O O . ASP A 1 189 ? 4.602 -2.857 -12.752 1.00 89.25 189 ASP A O 1
ATOM 1407 N N . ASN A 1 190 ? 2.341 -2.860 -12.847 1.00 84.38 190 ASN A N 1
ATOM 1408 C CA . ASN A 1 190 ? 2.189 -3.770 -13.982 1.00 84.38 190 ASN A CA 1
ATOM 1409 C C . ASN A 1 190 ? 3.091 -5.023 -13.867 1.00 84.38 190 ASN A C 1
ATOM 1411 O O . ASN A 1 190 ? 4.057 -5.160 -14.628 1.00 84.38 190 ASN A O 1
ATOM 1415 N N . PRO A 1 191 ? 2.824 -5.910 -12.887 1.00 86.56 191 PRO A N 1
ATOM 1416 C CA . PRO A 1 191 ? 3.690 -7.039 -12.582 1.00 86.56 191 PRO A CA 1
ATOM 1417 C C . PRO A 1 191 ? 3.934 -7.922 -13.809 1.00 86.56 191 PRO A C 1
ATOM 1419 O O . PRO A 1 191 ? 3.041 -8.224 -14.594 1.00 86.56 191 PRO A O 1
ATOM 1422 N N . SER A 1 192 ? 5.178 -8.367 -13.931 1.00 88.31 192 SER A N 1
ATOM 1423 C CA . SER A 1 192 ? 5.635 -9.395 -14.861 1.00 88.31 192 SER A CA 1
ATOM 1424 C C . SER A 1 192 ? 6.182 -10.586 -14.067 1.00 88.31 192 SER A C 1
ATOM 1426 O O . SER A 1 192 ? 6.532 -10.412 -12.896 1.00 88.31 192 SER A O 1
ATOM 1428 N N . PRO A 1 193 ? 6.353 -11.774 -14.675 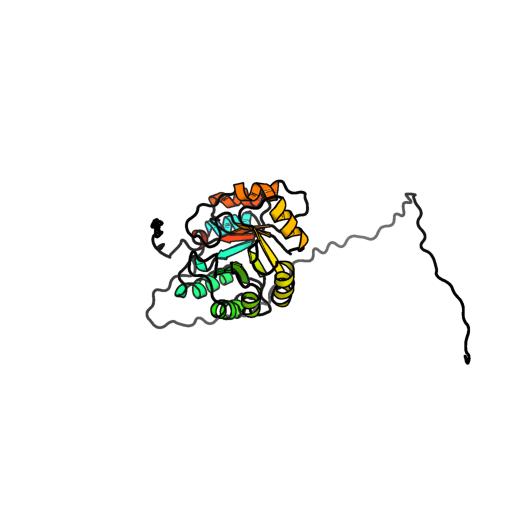1.00 89.12 193 PRO A N 1
ATOM 1429 C CA . PRO A 1 193 ? 7.000 -12.898 -13.998 1.00 89.12 193 PRO A CA 1
ATOM 1430 C C . PRO A 1 193 ? 8.380 -12.544 -13.420 1.00 89.12 193 PRO A C 1
ATOM 1432 O O . PRO A 1 193 ? 8.720 -12.973 -12.323 1.00 89.12 193 PRO A O 1
ATOM 1435 N N . ALA A 1 194 ? 9.154 -11.705 -14.120 1.00 89.19 194 ALA A N 1
ATOM 1436 C CA . ALA A 1 194 ? 10.476 -11.275 -13.668 1.00 89.19 194 ALA A CA 1
ATOM 1437 C C . ALA A 1 194 ? 10.405 -10.356 -12.439 1.00 89.19 194 ALA A C 1
ATOM 1439 O O . ALA A 1 194 ? 11.085 -10.610 -11.447 1.00 89.19 194 ALA A O 1
ATOM 1440 N N . SER A 1 195 ? 9.560 -9.320 -12.477 1.00 90.00 195 SER A N 1
ATOM 1441 C CA . SER A 1 195 ? 9.407 -8.402 -11.339 1.00 90.00 195 SER A CA 1
ATOM 1442 C C . SER A 1 195 ? 8.770 -9.092 -10.133 1.00 90.00 195 SER A C 1
ATOM 1444 O O . SER A 1 195 ? 9.121 -8.789 -8.997 1.00 90.00 195 SER A O 1
ATOM 1446 N N . LEU A 1 196 ? 7.852 -10.036 -10.372 1.00 90.94 196 LEU A N 1
ATOM 1447 C CA . LEU A 1 196 ? 7.258 -10.853 -9.320 1.00 90.94 196 LEU A CA 1
ATOM 1448 C C . LEU A 1 196 ? 8.315 -11.726 -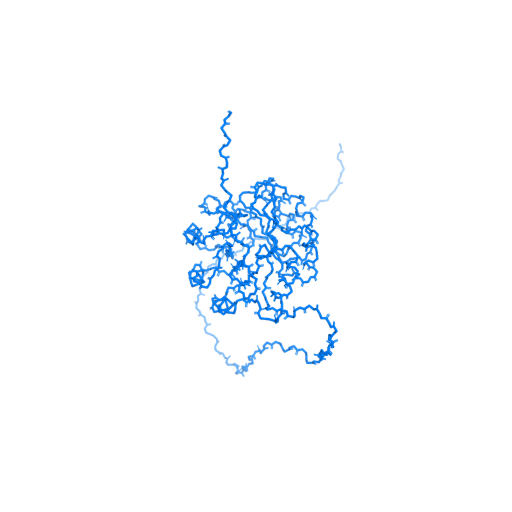8.644 1.00 90.94 196 LEU A C 1
ATOM 1450 O O . LEU A 1 196 ? 8.401 -11.718 -7.421 1.00 90.94 196 LEU A O 1
ATOM 1454 N N . GLN A 1 197 ? 9.151 -12.426 -9.415 1.00 90.12 197 GLN A N 1
ATOM 1455 C CA . GLN A 1 197 ? 10.226 -13.238 -8.844 1.00 90.12 197 GLN A CA 1
ATOM 1456 C C . GLN A 1 197 ? 11.190 -12.384 -8.011 1.00 90.12 197 GLN A C 1
ATOM 1458 O O . GLN A 1 197 ? 11.489 -12.739 -6.877 1.00 90.12 197 GLN A O 1
ATOM 1463 N N . GLN A 1 198 ? 11.601 -11.223 -8.526 1.00 88.81 198 GLN A N 1
ATOM 1464 C CA . GLN A 1 198 ? 12.485 -10.305 -7.800 1.00 88.81 198 GLN A CA 1
ATOM 1465 C C . GLN A 1 198 ? 11.861 -9.795 -6.498 1.00 88.81 198 GLN A C 1
ATOM 1467 O O . GLN A 1 198 ? 12.556 -9.677 -5.492 1.00 88.81 198 GLN A O 1
ATOM 1472 N N . ALA A 1 199 ? 10.557 -9.515 -6.494 1.00 91.12 199 ALA A N 1
ATOM 1473 C CA . ALA A 1 199 ? 9.856 -9.177 -5.264 1.00 91.12 199 ALA A CA 1
ATOM 1474 C C . ALA A 1 199 ? 9.861 -10.359 -4.283 1.00 91.12 199 ALA A C 1
ATOM 1476 O O . ALA A 1 199 ? 10.230 -10.195 -3.126 1.00 91.12 199 ALA A O 1
ATOM 1477 N N . LEU A 1 200 ? 9.526 -11.567 -4.746 1.00 91.50 200 LEU A N 1
ATOM 1478 C CA . LEU A 1 200 ? 9.475 -12.771 -3.909 1.00 91.50 200 LEU A CA 1
ATOM 1479 C C . LEU A 1 200 ? 10.836 -13.176 -3.328 1.00 91.50 200 LEU A C 1
ATOM 1481 O O . LEU A 1 200 ? 10.879 -13.700 -2.215 1.00 91.50 200 LEU A O 1
ATOM 1485 N N . ASP A 1 201 ? 11.936 -12.901 -4.030 1.00 90.81 201 ASP A N 1
ATOM 1486 C CA . ASP A 1 201 ? 13.294 -13.182 -3.549 1.00 90.81 201 ASP A CA 1
ATOM 1487 C C . ASP A 1 201 ? 13.622 -12.426 -2.247 1.00 90.81 201 ASP A C 1
ATOM 1489 O O . ASP A 1 201 ? 14.412 -12.914 -1.436 1.00 90.81 201 ASP A O 1
ATOM 1493 N N . ASN A 1 202 ? 12.955 -11.291 -2.001 1.00 90.06 202 ASN A N 1
ATOM 1494 C CA . ASN A 1 202 ? 13.091 -10.504 -0.771 1.00 90.06 202 ASN A CA 1
ATOM 1495 C C . ASN A 1 202 ? 12.152 -10.978 0.360 1.00 90.06 202 ASN A C 1
ATOM 1497 O O . ASN A 1 202 ? 12.273 -10.551 1.502 1.00 90.06 202 ASN A O 1
ATOM 1501 N N . ARG A 1 203 ? 11.275 -11.959 0.093 1.00 92.31 203 ARG A N 1
ATOM 1502 C CA . ARG A 1 203 ? 10.345 -12.555 1.075 1.00 92.31 203 ARG A CA 1
ATOM 1503 C C . ARG A 1 203 ? 9.437 -11.514 1.759 1.00 92.31 203 ARG A C 1
ATOM 1505 O O . ARG A 1 203 ? 9.400 -11.445 2.993 1.00 92.31 203 ARG A O 1
ATOM 1512 N N . PRO A 1 204 ? 8.682 -10.716 0.987 1.00 95.56 204 PRO A N 1
ATOM 1513 C CA . PRO A 1 204 ? 7.770 -9.736 1.554 1.00 95.56 204 PRO A CA 1
ATOM 1514 C C . PRO A 1 204 ? 6.630 -10.422 2.314 1.00 95.56 204 PRO A C 1
ATOM 1516 O O . PRO A 1 204 ? 6.232 -11.545 1.995 1.00 95.56 204 PRO A O 1
ATOM 1519 N N . ASP A 1 205 ? 6.051 -9.713 3.280 1.00 97.69 205 ASP A N 1
ATOM 1520 C CA . ASP A 1 205 ? 4.879 -10.184 4.029 1.00 97.69 205 ASP A CA 1
ATOM 1521 C C . ASP A 1 205 ? 3.584 -10.085 3.196 1.00 97.69 205 ASP A C 1
ATOM 1523 O O . ASP A 1 205 ? 2.551 -10.645 3.565 1.00 97.69 205 ASP A O 1
ATOM 1527 N N . GLY A 1 206 ? 3.636 -9.386 2.058 1.00 97.38 206 GLY A N 1
ATOM 1528 C CA . GLY A 1 206 ? 2.555 -9.267 1.084 1.00 97.38 206 GLY A CA 1
ATOM 1529 C C . GLY A 1 206 ? 2.956 -8.477 -0.159 1.00 97.38 206 GLY A C 1
ATOM 1530 O O . GLY A 1 206 ? 4.027 -7.869 -0.225 1.00 97.38 206 GLY A O 1
ATOM 1531 N N . LEU A 1 207 ? 2.092 -8.501 -1.168 1.00 97.12 207 LEU A N 1
ATOM 1532 C CA . LEU A 1 207 ? 2.291 -7.794 -2.433 1.00 97.12 207 LEU A CA 1
ATOM 1533 C C . LEU A 1 207 ? 1.128 -6.838 -2.686 1.00 97.12 207 LEU A C 1
ATOM 1535 O O . LEU A 1 207 ? -0.025 -7.200 -2.470 1.00 97.12 207 LEU A O 1
ATOM 1539 N N . LEU A 1 208 ? 1.419 -5.643 -3.194 1.00 97.31 208 LEU A N 1
ATOM 1540 C CA . LEU A 1 208 ? 0.415 -4.669 -3.625 1.00 97.31 208 LEU A CA 1
ATOM 1541 C C . LEU A 1 208 ? 0.497 -4.488 -5.147 1.00 97.31 208 LEU A C 1
ATOM 1543 O O . LEU A 1 208 ? 1.528 -4.089 -5.676 1.00 97.31 208 LEU A O 1
ATOM 1547 N N . ALA A 1 209 ? -0.571 -4.786 -5.879 1.00 95.25 209 ALA A N 1
ATOM 1548 C CA . ALA A 1 209 ? -0.607 -4.588 -7.325 1.00 95.25 209 ALA A CA 1
ATOM 1549 C C . ALA A 1 209 ? -1.210 -3.223 -7.676 1.00 95.25 209 ALA A C 1
ATOM 1551 O O . ALA A 1 209 ? -2.346 -2.924 -7.299 1.00 95.25 209 ALA A O 1
ATOM 1552 N N . MET A 1 210 ? -0.480 -2.417 -8.447 1.00 92.81 210 MET A N 1
ATOM 1553 C CA . MET A 1 210 ? -0.980 -1.124 -8.916 1.00 92.81 210 MET A CA 1
ATOM 1554 C C . MET A 1 210 ? -1.873 -1.317 -10.149 1.00 92.81 210 MET A C 1
ATOM 1556 O O . MET A 1 210 ? -1.392 -1.632 -11.242 1.00 92.81 210 MET A O 1
ATOM 1560 N N . LEU A 1 211 ? -3.178 -1.089 -10.005 1.00 88.31 211 LEU A N 1
ATOM 1561 C CA . LEU A 1 211 ? -4.168 -1.157 -11.091 1.00 88.31 211 LEU A CA 1
ATOM 1562 C C . LEU A 1 211 ? -4.198 0.116 -11.950 1.00 88.31 211 LEU A C 1
ATOM 1564 O O . LEU A 1 211 ? -4.819 0.139 -13.015 1.00 88.31 211 LEU A O 1
ATOM 1568 N N . THR A 1 212 ? -3.527 1.171 -11.494 1.00 85.06 212 THR A N 1
ATOM 1569 C CA . THR A 1 212 ? -3.280 2.417 -12.225 1.00 85.06 212 THR A CA 1
ATOM 1570 C C . THR A 1 212 ? -1.801 2.783 -12.126 1.00 85.06 212 THR A C 1
ATOM 1572 O O . THR A 1 212 ? -1.158 2.357 -11.170 1.00 85.06 212 THR A O 1
ATOM 1575 N N . PRO A 1 213 ? -1.245 3.588 -13.050 1.00 77.69 213 PRO A N 1
ATOM 1576 C CA . PRO A 1 213 ? 0.129 4.065 -12.908 1.00 77.69 213 PRO A CA 1
ATOM 1577 C C . PRO A 1 213 ? 0.352 4.772 -11.550 1.00 77.69 213 PRO A C 1
ATOM 1579 O O . PRO A 1 213 ? -0.500 5.577 -11.153 1.00 77.69 213 PRO A O 1
ATOM 1582 N N . PRO A 1 214 ? 1.460 4.492 -10.836 1.00 74.50 214 PRO A N 1
ATOM 1583 C CA . PRO A 1 214 ? 1.728 5.034 -9.504 1.00 74.50 214 PRO A CA 1
ATOM 1584 C C . PRO A 1 214 ? 1.849 6.560 -9.529 1.00 74.50 214 PRO A C 1
ATOM 1586 O O . PRO A 1 214 ? 2.374 7.140 -10.480 1.00 74.50 214 PRO A O 1
ATOM 1589 N N . GLY A 1 215 ? 1.334 7.221 -8.489 1.00 66.25 215 GLY A N 1
ATOM 1590 C CA . GLY A 1 215 ? 1.368 8.682 -8.358 1.00 66.25 215 GLY A CA 1
ATOM 1591 C C . GLY A 1 215 ? 0.425 9.459 -9.292 1.00 66.25 215 GLY A C 1
ATOM 1592 O O . GLY A 1 215 ? 0.368 10.685 -9.193 1.00 66.25 215 GLY A O 1
ATOM 1593 N N . MET A 1 216 ? -0.344 8.787 -10.163 1.00 68.31 216 MET A N 1
ATOM 1594 C CA . MET A 1 216 ? -1.156 9.436 -11.202 1.00 68.31 216 MET A CA 1
ATOM 1595 C C . MET A 1 216 ? -2.672 9.335 -10.945 1.00 68.31 216 MET A C 1
ATOM 1597 O O . MET A 1 216 ? -3.281 8.285 -11.188 1.00 68.31 216 MET A O 1
ATOM 1601 N N . PRO A 1 217 ? -3.351 10.427 -10.543 1.00 68.12 217 PRO A N 1
ATOM 1602 C CA . PRO A 1 217 ? -4.787 10.391 -10.288 1.00 68.12 217 PRO A CA 1
ATOM 1603 C C . PRO A 1 217 ? -5.610 10.269 -11.579 1.00 68.12 217 PRO A C 1
ATOM 1605 O O . PRO A 1 217 ? -5.225 10.747 -12.640 1.00 68.12 217 PRO A O 1
ATOM 1608 N N . GLY A 1 218 ? -6.812 9.691 -11.475 1.00 66.94 218 GLY A N 1
ATOM 1609 C CA . GLY A 1 218 ? -7.848 9.814 -12.521 1.00 66.94 218 GLY A CA 1
ATOM 1610 C C . GLY A 1 218 ? -7.919 8.670 -13.531 1.00 66.94 218 GLY A C 1
ATOM 1611 O O . GLY A 1 218 ? -8.828 8.653 -14.356 1.00 66.94 218 GLY A O 1
ATOM 1612 N N . HIS A 1 219 ? -7.025 7.692 -13.433 1.00 68.69 219 HIS A N 1
ATOM 1613 C CA . HIS A 1 219 ? -7.049 6.505 -14.278 1.00 68.69 219 HIS A CA 1
ATOM 1614 C C . HIS A 1 219 ? -8.113 5.504 -13.808 1.00 68.69 219 HIS A C 1
ATOM 1616 O O . HIS A 1 219 ? -8.371 5.357 -12.611 1.00 68.69 219 HIS A O 1
ATOM 1622 N N . SER A 1 220 ? -8.746 4.822 -14.763 1.00 77.00 220 SER A N 1
ATOM 1623 C CA . SER A 1 220 ? -9.609 3.675 -14.461 1.00 77.00 220 SER A CA 1
ATOM 1624 C C . SER A 1 220 ? -8.743 2.473 -14.097 1.00 77.00 220 SER A C 1
ATOM 1626 O O . SER A 1 220 ? -7.690 2.285 -14.703 1.00 77.00 220 SER A O 1
ATOM 1628 N N . ALA A 1 221 ? -9.190 1.668 -13.131 1.00 83.44 221 ALA A N 1
ATOM 1629 C CA . ALA A 1 221 ? -8.509 0.427 -12.780 1.00 83.44 221 ALA A CA 1
ATOM 1630 C C . ALA A 1 221 ? -8.440 -0.514 -13.989 1.00 83.44 221 ALA A C 1
ATOM 1632 O O . ALA A 1 221 ? -9.464 -0.780 -14.624 1.00 83.44 221 ALA A O 1
ATOM 1633 N N . ASP A 1 222 ? -7.253 -1.053 -14.259 1.00 86.69 222 ASP A N 1
ATOM 1634 C CA . ASP A 1 222 ? -7.059 -2.139 -15.214 1.00 86.69 222 ASP A CA 1
ATOM 1635 C C . ASP A 1 222 ? -6.756 -3.443 -14.471 1.00 86.69 222 ASP A C 1
ATOM 1637 O O . ASP A 1 222 ? -5.622 -3.705 -14.077 1.00 86.69 222 ASP A O 1
ATOM 1641 N N . VAL A 1 223 ? -7.786 -4.269 -14.275 1.00 84.88 223 VAL A N 1
ATOM 1642 C CA . VAL A 1 223 ? -7.673 -5.548 -13.552 1.00 84.88 223 VAL A CA 1
ATOM 1643 C C . VAL A 1 223 ? -6.789 -6.573 -14.264 1.00 84.88 223 VAL A C 1
ATOM 1645 O O . VAL A 1 223 ? -6.277 -7.467 -13.602 1.00 84.88 223 VAL A O 1
ATOM 1648 N N . ARG A 1 224 ? -6.534 -6.422 -15.574 1.00 85.94 224 ARG A N 1
ATOM 1649 C CA . ARG A 1 224 ? -5.609 -7.298 -16.326 1.00 85.94 224 ARG A CA 1
ATOM 1650 C C . ARG A 1 224 ? -4.166 -7.156 -15.849 1.00 85.94 224 ARG A C 1
ATOM 1652 O O . ARG A 1 224 ? -3.329 -8.016 -16.082 1.00 85.94 224 ARG A O 1
ATOM 1659 N N . ARG A 1 225 ? -3.861 -6.087 -15.109 1.00 87.25 225 ARG A N 1
ATOM 1660 C CA . ARG A 1 225 ? -2.576 -5.938 -14.417 1.00 87.25 225 ARG A CA 1
ATOM 1661 C C . ARG A 1 225 ? -2.370 -6.987 -13.318 1.00 87.25 225 ARG A C 1
ATOM 1663 O O . ARG A 1 225 ? -1.275 -7.074 -12.781 1.00 87.25 225 ARG A O 1
ATOM 1670 N N . LEU A 1 226 ? -3.387 -7.783 -12.982 1.00 87.25 226 LEU A N 1
ATOM 1671 C CA . LEU A 1 226 ? -3.270 -8.922 -12.073 1.00 87.25 226 LEU A CA 1
ATOM 1672 C C . LEU A 1 226 ? -2.872 -10.221 -12.782 1.00 87.25 226 LEU A C 1
ATOM 1674 O O . LEU A 1 226 ? -2.503 -11.164 -12.088 1.00 87.25 226 LEU A O 1
ATOM 1678 N N . ASP A 1 227 ? -2.904 -10.288 -14.117 1.00 86.88 227 ASP A N 1
ATOM 1679 C CA . ASP A 1 227 ? -2.747 -11.543 -14.869 1.00 86.88 227 ASP A CA 1
ATOM 1680 C C . ASP A 1 227 ? -1.460 -12.288 -14.471 1.00 86.88 227 ASP A C 1
ATOM 1682 O O . ASP A 1 227 ? -1.510 -13.458 -14.101 1.00 86.88 227 ASP A O 1
ATOM 1686 N N . ALA A 1 228 ? -0.323 -11.588 -14.384 1.00 83.00 228 ALA A N 1
ATOM 1687 C CA . ALA A 1 228 ? 0.948 -12.195 -13.975 1.00 83.00 228 ALA A CA 1
ATOM 1688 C C . ALA A 1 228 ? 0.954 -12.739 -12.531 1.00 83.00 228 ALA A C 1
ATOM 1690 O O . ALA A 1 228 ? 1.706 -13.664 -12.228 1.00 83.00 228 ALA A O 1
ATOM 1691 N N . LEU A 1 229 ? 0.146 -12.171 -11.629 1.00 85.69 229 LEU A N 1
ATOM 1692 C CA . LEU A 1 229 ? -0.003 -12.670 -10.257 1.00 85.69 229 LEU A CA 1
ATOM 1693 C C . LEU A 1 229 ? -0.907 -13.905 -10.225 1.00 85.69 229 LEU A C 1
ATOM 1695 O O . LEU A 1 229 ? -0.619 -14.856 -9.502 1.00 85.69 229 LEU A O 1
ATOM 1699 N N . LEU A 1 230 ? -1.970 -13.902 -11.030 1.00 86.19 230 LEU A N 1
ATOM 1700 C CA . LEU A 1 230 ? -2.953 -14.984 -11.108 1.00 86.19 230 LEU A CA 1
ATOM 1701 C C . LEU A 1 230 ? -2.423 -16.221 -11.838 1.00 86.19 230 LEU A C 1
ATOM 1703 O O . LEU A 1 230 ? -2.814 -17.342 -11.519 1.00 86.19 230 LEU A O 1
ATOM 1707 N N . GLU A 1 231 ? -1.519 -16.025 -12.794 1.00 87.00 231 GLU A N 1
ATOM 1708 C CA . GLU A 1 231 ? -0.826 -17.096 -13.518 1.00 87.00 231 GLU A CA 1
ATOM 1709 C C . GLU A 1 231 ? 0.353 -17.691 -12.727 1.00 87.00 231 GLU A C 1
ATOM 1711 O O . GLU A 1 231 ? 0.906 -18.726 -13.110 1.00 87.00 231 GLU A O 1
ATOM 1716 N N . SER A 1 232 ? 0.749 -17.053 -11.623 1.00 81.94 232 SER A N 1
ATOM 1717 C CA . SER A 1 232 ? 1.871 -17.485 -10.792 1.00 81.94 232 SER A CA 1
ATOM 1718 C C . SER A 1 232 ? 1.555 -18.778 -10.018 1.00 81.94 232 SER A C 1
ATOM 1720 O O . SER A 1 232 ? 0.390 -19.064 -9.719 1.00 81.94 232 SER A O 1
ATOM 1722 N N . PRO A 1 233 ? 2.565 -19.594 -9.653 1.00 71.75 233 PRO A N 1
ATOM 1723 C CA . PRO A 1 233 ? 2.351 -20.789 -8.846 1.00 71.75 233 PRO A CA 1
ATOM 1724 C C . PRO A 1 233 ? 1.643 -20.498 -7.515 1.00 71.75 233 PRO A C 1
ATOM 1726 O O . PRO A 1 233 ? 1.760 -19.422 -6.930 1.00 71.75 233 PRO A O 1
ATOM 1729 N N . ARG A 1 234 ? 0.943 -21.510 -6.985 1.00 73.81 234 ARG A N 1
ATOM 1730 C CA . ARG A 1 234 ? 0.317 -21.428 -5.656 1.00 73.81 234 ARG A CA 1
ATOM 1731 C C . ARG A 1 234 ? 1.369 -21.123 -4.584 1.00 73.81 234 ARG A C 1
ATOM 1733 O O . ARG A 1 234 ? 2.460 -21.686 -4.622 1.00 73.81 234 ARG A O 1
ATOM 1740 N N . GLY A 1 235 ? 0.992 -20.320 -3.588 1.00 82.50 235 GLY A N 1
ATOM 1741 C CA . GLY A 1 235 ? 1.850 -19.986 -2.444 1.00 82.50 235 GLY A CA 1
ATOM 1742 C C . GLY A 1 235 ? 2.382 -18.553 -2.430 1.00 82.50 235 GLY A C 1
ATOM 1743 O O . GLY A 1 235 ? 3.315 -18.277 -1.682 1.00 82.50 235 GLY A O 1
ATOM 1744 N N . LEU A 1 236 ? 1.802 -17.649 -3.228 1.00 91.25 236 LEU A N 1
ATOM 1745 C CA . LEU A 1 236 ? 2.057 -16.218 -3.085 1.00 91.25 236 LEU A CA 1
ATOM 1746 C C . LEU A 1 236 ? 1.690 -15.728 -1.673 1.00 91.25 236 LEU A C 1
ATOM 1748 O O . LEU A 1 236 ? 0.748 -16.256 -1.068 1.00 91.25 236 LEU A O 1
ATOM 1752 N N . PRO A 1 237 ? 2.404 -14.715 -1.150 1.00 94.81 237 PRO A N 1
ATOM 1753 C CA . PRO A 1 237 ? 1.987 -14.033 0.066 1.00 94.81 237 PRO A CA 1
ATOM 1754 C C . PRO A 1 237 ? 0.651 -13.295 -0.173 1.00 94.81 237 PRO A C 1
ATOM 1756 O O . PRO A 1 237 ? 0.210 -13.172 -1.321 1.00 94.81 237 PRO A O 1
ATOM 1759 N N . PRO A 1 238 ? -0.009 -12.798 0.889 1.00 96.19 238 PRO A N 1
ATOM 1760 C CA . PRO A 1 238 ? -1.220 -11.989 0.781 1.00 96.19 238 PRO A CA 1
ATOM 1761 C C . PRO A 1 238 ? -1.143 -10.925 -0.322 1.00 96.19 238 PRO A C 1
ATOM 1763 O O . PRO A 1 238 ? -0.169 -10.176 -0.407 1.00 96.19 238 PRO A O 1
ATOM 1766 N N . LEU A 1 239 ? -2.182 -10.861 -1.158 1.00 96.12 239 LEU A N 1
ATOM 1767 C CA . LEU A 1 239 ? -2.267 -9.919 -2.269 1.00 96.12 239 LEU A CA 1
ATOM 1768 C C . LEU A 1 239 ? -3.199 -8.761 -1.929 1.00 96.12 239 LEU A C 1
ATOM 1770 O O . LEU A 1 239 ? -4.314 -8.955 -1.437 1.00 96.12 239 LEU A O 1
ATOM 1774 N N . GLY A 1 240 ? -2.759 -7.555 -2.256 1.00 97.31 240 GLY A N 1
ATOM 1775 C CA . GLY A 1 240 ? -3.581 -6.363 -2.261 1.00 97.31 240 GLY A CA 1
ATOM 1776 C C . GLY A 1 240 ? -3.570 -5.646 -3.599 1.00 97.31 240 GLY A C 1
ATOM 1777 O O . GLY A 1 240 ? -2.762 -5.946 -4.478 1.00 97.31 240 GLY A O 1
ATOM 1778 N N . VAL A 1 241 ? -4.447 -4.657 -3.729 1.00 96.31 241 VAL A N 1
ATOM 1779 C CA . VAL A 1 241 ? -4.499 -3.767 -4.892 1.00 96.31 241 VAL A CA 1
ATOM 1780 C C . VAL A 1 241 ? -4.581 -2.303 -4.483 1.00 96.31 241 VAL A C 1
ATOM 1782 O O . VAL A 1 241 ? -5.219 -1.973 -3.481 1.00 96.31 241 VAL A O 1
ATOM 1785 N N . ASP A 1 242 ? -3.990 -1.432 -5.295 1.00 94.88 242 ASP A N 1
ATOM 1786 C CA . ASP A 1 242 ? -4.174 0.018 -5.223 1.00 94.88 242 ASP A CA 1
ATOM 1787 C C . ASP A 1 242 ? -4.452 0.604 -6.616 1.00 94.88 242 ASP A C 1
ATOM 1789 O O . ASP A 1 242 ? -3.963 0.114 -7.635 1.00 94.88 242 ASP A O 1
ATOM 1793 N N . GLY A 1 243 ? -5.278 1.647 -6.664 1.00 89.62 243 GLY A N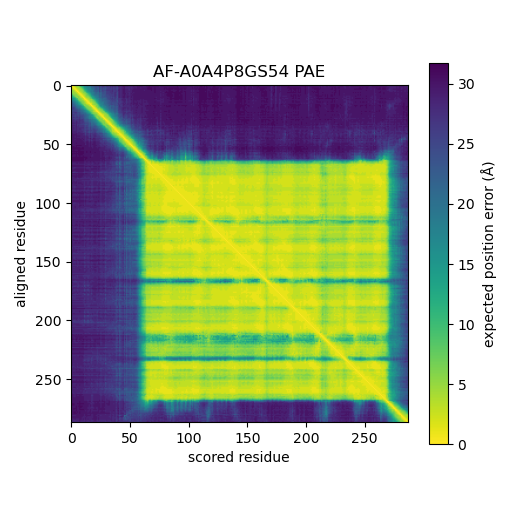 1
ATOM 1794 C CA . GLY A 1 243 ? -5.667 2.349 -7.881 1.00 89.62 243 GLY A CA 1
ATOM 1795 C C . GLY A 1 243 ? -7.062 1.970 -8.380 1.00 89.62 243 GLY A C 1
ATOM 1796 O O . GLY A 1 243 ? -7.344 0.843 -8.769 1.00 89.62 243 GLY A O 1
ATOM 1797 N N . GLY A 1 244 ? -7.978 2.940 -8.419 1.00 85.75 244 GLY A N 1
ATOM 1798 C CA . GLY A 1 244 ? -9.268 2.792 -9.110 1.00 85.75 244 GLY A CA 1
ATOM 1799 C C . GLY A 1 244 ? -10.236 1.731 -8.550 1.00 85.75 244 GLY A C 1
ATOM 1800 O O . GLY A 1 244 ? -11.207 1.384 -9.230 1.00 85.75 244 GLY A O 1
ATOM 1801 N N . VAL A 1 245 ? -10.016 1.230 -7.330 1.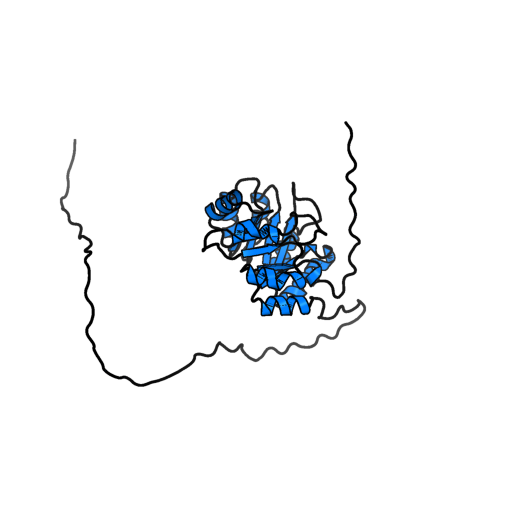00 89.94 245 VAL A N 1
ATOM 1802 C CA . VAL A 1 245 ? -10.929 0.321 -6.612 1.00 89.94 245 VAL A CA 1
ATOM 1803 C C . VAL A 1 245 ? -12.313 0.960 -6.446 1.00 89.94 245 VAL A C 1
ATOM 1805 O O . VAL A 1 245 ? -12.428 2.113 -6.024 1.00 89.94 245 VAL A O 1
ATOM 1808 N N . ASN A 1 246 ? -13.370 0.229 -6.812 1.00 89.31 246 ASN A N 1
ATOM 1809 C CA . ASN A 1 246 ? -14.762 0.682 -6.722 1.00 89.31 246 ASN A CA 1
ATOM 1810 C C . ASN A 1 246 ? -15.735 -0.514 -6.695 1.00 89.31 246 ASN A C 1
ATOM 1812 O O . ASN A 1 246 ? -15.352 -1.634 -7.010 1.00 89.31 246 ASN A O 1
ATOM 1816 N N . ALA A 1 247 ? -17.015 -0.288 -6.385 1.00 86.88 247 ALA A N 1
ATOM 1817 C CA . ALA A 1 247 ? -17.990 -1.369 -6.185 1.00 86.88 247 ALA A CA 1
ATOM 1818 C C . ALA A 1 247 ? -18.117 -2.333 -7.384 1.00 86.88 247 ALA A C 1
ATOM 1820 O O . ALA A 1 247 ? -18.434 -3.506 -7.200 1.00 86.88 247 ALA A O 1
ATOM 1821 N N . LYS A 1 248 ? -17.810 -1.874 -8.607 1.00 86.69 248 LYS A N 1
ATOM 1822 C CA . LYS A 1 248 ? -17.917 -2.679 -9.833 1.00 86.69 248 LYS A CA 1
ATOM 1823 C C . LYS A 1 248 ? -16.799 -3.708 -9.992 1.00 86.69 248 LYS A C 1
ATOM 1825 O O . LYS A 1 248 ? -16.981 -4.644 -10.761 1.00 86.69 248 LYS A O 1
ATOM 1830 N N . ASN A 1 249 ? -15.647 -3.533 -9.335 1.00 87.38 249 ASN A N 1
ATOM 1831 C CA . ASN A 1 249 ? -14.514 -4.456 -9.479 1.00 87.38 249 ASN A CA 1
ATOM 1832 C C . ASN A 1 249 ? -14.304 -5.390 -8.279 1.00 87.38 249 ASN A C 1
ATOM 1834 O O . ASN A 1 249 ? -13.544 -6.341 -8.409 1.00 87.38 249 ASN A O 1
ATOM 1838 N N . PHE A 1 250 ? -15.023 -5.213 -7.166 1.00 85.50 250 PHE A N 1
ATOM 1839 C CA . PHE A 1 250 ? -14.855 -6.040 -5.961 1.00 85.50 250 PHE A CA 1
ATOM 1840 C C . PHE A 1 250 ? -15.077 -7.539 -6.179 1.00 85.50 250 PHE A C 1
ATOM 1842 O O . PHE A 1 250 ? -14.352 -8.348 -5.609 1.00 85.50 250 PHE A O 1
ATOM 1849 N N . GLU A 1 251 ? -16.045 -7.923 -7.012 1.00 86.31 251 GLU A N 1
ATOM 1850 C CA . GLU A 1 251 ? -16.297 -9.340 -7.307 1.00 86.31 251 GLU A CA 1
ATOM 1851 C C . GLU A 1 251 ? -15.107 -9.972 -8.040 1.00 86.31 251 GLU A C 1
ATOM 1853 O O . GLU A 1 251 ? -14.660 -11.049 -7.662 1.00 86.31 251 GLU A O 1
ATOM 1858 N N . LEU A 1 252 ? -14.514 -9.250 -8.997 1.00 89.19 252 LEU A N 1
ATOM 1859 C CA . LEU A 1 252 ? -13.302 -9.689 -9.692 1.00 89.19 252 LEU A CA 1
ATOM 1860 C C . LEU A 1 252 ? -12.100 -9.764 -8.745 1.00 89.19 252 LEU A C 1
ATOM 1862 O O . LEU A 1 252 ? -11.325 -10.710 -8.822 1.00 89.19 252 LEU A O 1
ATOM 1866 N N . LEU A 1 253 ? -11.950 -8.792 -7.838 1.00 92.38 253 LEU A N 1
ATOM 1867 C CA . LEU A 1 253 ? -10.870 -8.788 -6.845 1.00 92.38 253 LEU A CA 1
ATOM 1868 C C . LEU A 1 253 ? -10.990 -9.971 -5.876 1.00 92.38 253 LEU A C 1
ATOM 1870 O O . LEU A 1 253 ? -9.994 -10.627 -5.578 1.00 92.38 253 LEU A O 1
ATOM 1874 N N . ARG A 1 254 ? -12.210 -10.284 -5.427 1.00 91.12 254 ARG A N 1
ATOM 1875 C CA . ARG A 1 254 ? -12.481 -11.459 -4.592 1.00 91.12 254 ARG A CA 1
ATOM 1876 C C . ARG A 1 254 ? -12.109 -12.746 -5.321 1.00 91.12 254 ARG A C 1
ATOM 1878 O O . ARG A 1 254 ? -11.417 -13.588 -4.758 1.00 91.12 254 ARG A O 1
ATOM 1885 N N . ASP A 1 255 ? -12.556 -12.892 -6.564 1.00 90.31 255 ASP A N 1
ATOM 1886 C CA . ASP A 1 255 ? -12.303 -14.097 -7.358 1.00 90.31 255 ASP A CA 1
ATOM 1887 C C . ASP A 1 255 ? -10.803 -14.248 -7.693 1.00 90.31 255 ASP A C 1
ATOM 1889 O O . ASP A 1 255 ? -10.299 -15.364 -7.810 1.00 90.31 255 ASP A O 1
ATOM 1893 N N . ALA A 1 256 ? -10.073 -13.129 -7.750 1.00 89.69 256 ALA A N 1
ATOM 1894 C CA . ALA A 1 256 ? -8.616 -13.054 -7.851 1.00 89.69 256 ALA A CA 1
ATOM 1895 C C . ALA A 1 256 ? -7.869 -13.352 -6.529 1.00 89.69 256 ALA A C 1
ATOM 1897 O O . ALA A 1 256 ? -6.638 -13.369 -6.515 1.00 89.69 256 ALA A O 1
ATOM 1898 N N . GLY A 1 257 ? -8.572 -13.582 -5.414 1.00 91.88 257 GLY A N 1
ATOM 1899 C CA . GLY A 1 257 ? -7.961 -13.879 -4.113 1.00 91.88 257 GLY A CA 1
ATOM 1900 C C . GLY A 1 257 ? -7.307 -12.675 -3.429 1.00 91.88 257 GLY A C 1
ATOM 1901 O O . GLY A 1 257 ? -6.445 -12.851 -2.567 1.00 91.88 257 GLY A O 1
ATOM 1902 N N . ILE A 1 258 ? -7.693 -11.456 -3.808 1.00 95.25 258 ILE A N 1
ATOM 1903 C CA . ILE A 1 258 ? -7.241 -10.229 -3.150 1.00 95.25 258 ILE A CA 1
ATOM 1904 C C . ILE A 1 258 ? -7.804 -10.179 -1.730 1.00 95.25 258 ILE A C 1
ATOM 1906 O O . ILE A 1 258 ? -8.979 -10.461 -1.520 1.00 95.25 258 ILE A O 1
ATOM 1910 N N . VAL A 1 259 ? -6.973 -9.790 -0.762 1.00 96.69 259 VAL A N 1
ATOM 1911 C CA . VAL A 1 259 ? -7.352 -9.679 0.660 1.00 96.69 259 VAL A CA 1
ATOM 1912 C C . VAL A 1 259 ? -7.260 -8.254 1.200 1.00 96.69 259 VAL A C 1
ATOM 1914 O O . VAL A 1 259 ? -7.736 -7.982 2.300 1.00 96.69 259 VAL A O 1
ATOM 1917 N N . TYR A 1 260 ? -6.659 -7.335 0.442 1.00 97.88 260 TYR A N 1
ATOM 1918 C CA . TYR A 1 260 ? -6.493 -5.933 0.818 1.00 97.88 260 TYR A CA 1
ATOM 1919 C C . TYR A 1 260 ? -6.751 -5.012 -0.379 1.00 97.88 260 TYR A C 1
ATOM 1921 O O . TYR A 1 260 ? -6.254 -5.264 -1.474 1.00 97.88 260 TYR A O 1
ATOM 1929 N N . ALA A 1 261 ? -7.512 -3.937 -0.202 1.00 96.81 261 ALA A N 1
ATOM 1930 C CA . ALA A 1 261 ? -7.801 -3.005 -1.287 1.00 96.81 261 ALA A CA 1
ATOM 1931 C C . ALA A 1 261 ? -7.725 -1.553 -0.817 1.00 96.81 261 ALA A C 1
ATOM 1933 O O . ALA A 1 261 ? -8.400 -1.154 0.136 1.00 96.81 261 ALA A O 1
ATOM 1934 N N . VAL A 1 262 ? -6.931 -0.755 -1.528 1.00 96.56 262 VAL A N 1
ATOM 1935 C CA . VAL A 1 262 ? -6.826 0.687 -1.322 1.00 96.56 262 VAL A CA 1
ATOM 1936 C C . VAL A 1 262 ? -7.851 1.391 -2.204 1.00 96.56 262 VAL A C 1
ATOM 1938 O O . VAL A 1 262 ? -7.816 1.325 -3.434 1.00 96.56 262 VAL A O 1
ATOM 1941 N N . ALA A 1 263 ? -8.795 2.076 -1.567 1.00 92.81 263 ALA A N 1
ATOM 1942 C CA . ALA A 1 263 ? -9.834 2.841 -2.226 1.00 92.81 263 ALA A CA 1
ATOM 1943 C C . ALA A 1 263 ? -9.622 4.341 -2.002 1.00 92.81 263 ALA A C 1
ATOM 1945 O O . ALA A 1 263 ? -9.565 4.836 -0.878 1.00 92.81 263 ALA A O 1
ATOM 1946 N N . GLY A 1 264 ? -9.532 5.081 -3.106 1.00 90.44 264 GLY A N 1
ATOM 1947 C CA . GLY A 1 264 ? -9.463 6.538 -3.088 1.00 90.44 264 GLY A CA 1
ATOM 1948 C C . GLY A 1 264 ? -10.851 7.176 -3.129 1.00 90.44 264 GLY A C 1
ATOM 1949 O O . GLY A 1 264 ? -11.731 6.899 -2.317 1.00 90.44 264 GLY A O 1
ATOM 1950 N N . ARG A 1 265 ? -11.084 8.024 -4.136 1.00 87.00 265 ARG A N 1
ATOM 1951 C CA . ARG A 1 265 ? -12.321 8.818 -4.269 1.00 87.00 265 ARG A CA 1
ATOM 1952 C C . ARG A 1 265 ? -13.612 7.998 -4.220 1.00 87.00 265 ARG A C 1
ATOM 1954 O O . ARG A 1 265 ? -14.604 8.504 -3.709 1.00 87.00 265 ARG A O 1
ATOM 1961 N N . ALA A 1 266 ? -13.617 6.758 -4.713 1.00 86.12 266 ALA A N 1
ATOM 1962 C CA . ALA A 1 266 ? -14.803 5.898 -4.678 1.00 86.12 266 ALA A CA 1
ATOM 1963 C C . ALA A 1 266 ? -15.311 5.638 -3.249 1.00 86.12 266 ALA A C 1
ATOM 1965 O O . ALA A 1 266 ? -16.518 5.505 -3.057 1.00 86.12 266 ALA A O 1
ATOM 1966 N N . LEU A 1 267 ? -14.407 5.625 -2.263 1.00 84.94 267 LEU A N 1
ATOM 1967 C CA . LEU A 1 267 ? -14.741 5.479 -0.849 1.00 84.94 267 LEU A CA 1
ATOM 1968 C C . LEU A 1 267 ? -15.204 6.802 -0.221 1.00 84.94 267 LEU A C 1
ATOM 1970 O O . LEU A 1 267 ? -16.045 6.790 0.663 1.00 84.94 267 LEU A O 1
ATOM 1974 N N . VAL A 1 268 ? -14.701 7.947 -0.691 1.00 79.38 268 VAL A N 1
ATOM 1975 C CA . VAL A 1 268 ? -14.962 9.275 -0.089 1.00 79.38 268 VAL A CA 1
ATOM 1976 C C . VAL A 1 268 ? -16.168 10.000 -0.715 1.00 79.38 268 VAL A C 1
ATOM 1978 O O . VAL A 1 268 ? -16.634 11.023 -0.209 1.00 79.38 268 VAL A O 1
ATOM 1981 N N . SER A 1 269 ? -16.697 9.503 -1.835 1.00 62.00 269 SER A N 1
ATOM 1982 C CA . SER A 1 269 ? -17.760 10.169 -2.602 1.00 62.00 269 SER A CA 1
ATOM 1983 C C . SER A 1 269 ? -19.138 10.034 -1.938 1.00 62.00 269 SER A C 1
ATOM 1985 O O . SER A 1 269 ? -19.983 9.268 -2.381 1.00 62.00 269 SER A O 1
ATOM 1987 N N . GLY A 1 270 ? -19.347 10.832 -0.889 1.00 48.75 270 GLY A N 1
ATOM 1988 C CA . GLY A 1 270 ? -20.629 11.148 -0.247 1.00 48.75 270 GLY A CA 1
ATOM 1989 C C . GLY A 1 270 ? -20.703 12.597 0.267 1.00 48.75 270 GLY A C 1
ATOM 1990 O O . GLY A 1 270 ? -21.631 12.948 0.987 1.00 48.75 270 GLY A O 1
ATOM 1991 N N . GLY A 1 271 ? -19.737 13.462 -0.085 1.00 37.00 271 GLY A N 1
ATOM 1992 C CA . GLY A 1 271 ? -19.731 14.853 0.394 1.00 37.00 271 GLY A CA 1
ATOM 1993 C C . GLY A 1 271 ? -18.578 15.766 -0.032 1.00 37.00 271 GLY A C 1
ATOM 1994 O O . GLY A 1 271 ? -18.578 16.926 0.368 1.00 37.00 271 GLY A O 1
ATOM 1995 N N . CYS A 1 272 ? -17.610 15.317 -0.839 1.00 34.38 272 CYS A N 1
ATOM 1996 C CA . CYS A 1 272 ? -16.553 16.199 -1.342 1.00 34.38 272 CYS A CA 1
ATOM 1997 C C . CYS A 1 272 ? -16.704 16.367 -2.856 1.00 34.38 272 CYS A C 1
ATOM 1999 O O . CYS A 1 272 ? -16.545 15.411 -3.615 1.00 34.38 272 CYS A O 1
ATOM 2001 N N . ALA A 1 273 ? -17.072 17.574 -3.294 1.00 30.02 273 ALA A N 1
ATOM 2002 C CA . ALA A 1 273 ? -17.065 17.935 -4.703 1.00 30.02 273 ALA A CA 1
ATOM 2003 C C . ALA A 1 273 ? -15.650 17.711 -5.252 1.00 30.02 273 ALA A C 1
ATOM 2005 O O . ALA A 1 273 ? -14.687 18.310 -4.773 1.00 30.02 273 ALA A O 1
ATOM 2006 N N . ALA A 1 274 ? -15.525 16.809 -6.223 1.00 35.56 274 ALA A N 1
ATOM 2007 C CA . ALA A 1 274 ? -14.264 16.528 -6.887 1.00 35.56 274 ALA A CA 1
ATOM 2008 C C . ALA A 1 274 ? -13.685 17.824 -7.477 1.00 35.56 274 ALA A C 1
ATOM 2010 O O . ALA A 1 274 ? -14.370 18.528 -8.221 1.00 35.56 274 ALA A O 1
ATOM 2011 N N . ALA A 1 275 ? -12.416 18.122 -7.186 1.00 32.94 275 ALA A N 1
ATOM 2012 C CA . ALA A 1 275 ? -11.668 19.059 -8.013 1.00 32.94 275 ALA A CA 1
ATOM 2013 C C . ALA A 1 275 ? -11.630 18.494 -9.448 1.00 32.94 275 ALA A C 1
ATOM 2015 O O . ALA A 1 275 ? -11.400 17.288 -9.613 1.00 32.94 275 ALA A O 1
ATOM 2016 N N . PRO A 1 276 ? -11.898 19.306 -10.485 1.00 32.53 276 PRO A N 1
ATOM 2017 C CA . PRO A 1 276 ? -11.904 18.818 -11.855 1.00 32.53 276 PRO A CA 1
ATOM 2018 C C . PRO A 1 276 ? -10.517 18.283 -12.214 1.00 32.53 276 PRO A C 1
ATOM 2020 O O . PRO A 1 276 ? -9.500 18.882 -11.866 1.00 32.53 276 PRO A O 1
ATOM 2023 N N . ALA A 1 277 ? -10.488 17.144 -12.907 1.00 35.19 277 ALA A N 1
ATOM 2024 C CA . ALA A 1 277 ? -9.273 16.559 -13.453 1.00 35.19 277 ALA A CA 1
ATOM 2025 C C . ALA A 1 277 ? -8.567 17.596 -14.343 1.00 35.19 277 ALA A C 1
ATOM 2027 O O . ALA A 1 277 ? -9.039 17.913 -15.435 1.00 35.19 277 ALA A O 1
ATOM 2028 N N . GLY A 1 278 ? -7.454 18.148 -13.860 1.00 29.58 278 GLY A N 1
ATOM 2029 C CA . GLY A 1 278 ? -6.586 18.999 -14.659 1.00 29.58 278 GLY A CA 1
ATOM 2030 C C . GLY A 1 278 ? -5.944 18.159 -15.756 1.00 29.58 278 GLY A C 1
ATOM 2031 O O . GLY A 1 278 ? -5.074 17.339 -15.483 1.00 29.58 278 GLY A O 1
ATOM 2032 N N . HIS A 1 279 ? -6.389 18.345 -16.996 1.00 30.56 279 HIS A N 1
ATOM 2033 C CA . HIS A 1 279 ? -5.674 17.879 -18.178 1.00 30.56 279 HIS A CA 1
ATOM 2034 C C . HIS A 1 279 ? -4.355 18.664 -18.252 1.00 30.56 279 HIS A C 1
ATOM 2036 O O . HIS A 1 279 ? -4.337 19.821 -18.669 1.00 30.56 279 HIS A O 1
ATOM 2042 N N . LEU A 1 280 ? -3.251 18.072 -17.799 1.00 31.38 280 LEU A N 1
ATOM 2043 C CA . LEU A 1 280 ? -1.924 18.603 -18.093 1.00 31.38 280 LEU A CA 1
ATOM 2044 C C . LEU A 1 280 ? -1.553 18.147 -19.507 1.00 31.38 280 LEU A C 1
ATOM 2046 O O . LEU A 1 280 ? -1.041 17.049 -19.712 1.00 31.38 280 LEU A O 1
ATOM 2050 N N . GLU A 1 281 ? -1.860 18.988 -20.498 1.00 29.84 281 GLU A N 1
ATOM 2051 C CA . GLU A 1 281 ? -1.293 18.854 -21.839 1.00 29.84 281 GLU A CA 1
ATOM 2052 C C . GLU A 1 281 ? 0.236 18.920 -21.748 1.00 29.84 281 GLU A C 1
ATOM 2054 O O . GLU A 1 281 ? 0.817 19.894 -21.260 1.00 29.84 281 GLU A O 1
ATOM 2059 N N . GLN A 1 282 ? 0.899 17.879 -22.249 1.00 31.36 282 GLN A N 1
ATOM 2060 C CA . GLN A 1 282 ? 2.341 17.877 -22.444 1.00 31.36 282 GLN A CA 1
ATOM 2061 C C . GLN A 1 282 ? 2.708 18.960 -23.465 1.00 31.36 282 GLN A C 1
ATOM 2063 O O . GLN A 1 282 ? 2.530 18.790 -24.674 1.00 31.36 282 GLN A O 1
ATOM 2068 N N . LYS A 1 283 ? 3.277 20.075 -22.998 1.00 30.59 283 LYS A N 1
ATOM 2069 C CA . LYS A 1 283 ? 3.995 20.993 -23.885 1.00 30.59 283 LYS A CA 1
ATOM 2070 C C . LYS A 1 283 ? 5.230 20.268 -24.417 1.00 30.59 283 LYS A C 1
ATOM 2072 O O . LYS A 1 283 ? 6.201 20.074 -23.691 1.00 30.59 283 LYS A O 1
ATOM 2077 N N . LYS A 1 284 ? 5.193 19.890 -25.699 1.00 29.80 284 LYS A N 1
ATOM 2078 C CA . LYS A 1 284 ? 6.383 19.523 -26.475 1.00 29.80 284 LYS A CA 1
ATOM 2079 C C . LYS A 1 284 ? 7.408 20.651 -26.364 1.00 29.80 284 LYS A C 1
ATOM 2081 O O . LYS A 1 284 ? 7.252 21.698 -26.990 1.00 29.80 284 LYS A O 1
ATOM 2086 N N . VAL A 1 285 ? 8.463 20.423 -25.592 1.00 36.34 285 VAL A N 1
ATOM 2087 C CA . VAL A 1 285 ? 9.705 21.180 -25.733 1.00 36.34 285 VAL A CA 1
ATOM 2088 C C . VAL A 1 285 ? 10.356 20.658 -27.011 1.00 36.34 285 VAL A C 1
ATOM 2090 O O . VAL A 1 285 ? 10.740 19.495 -27.097 1.00 36.34 285 VAL A O 1
ATOM 2093 N N . THR A 1 286 ? 10.355 21.493 -28.044 1.00 36.50 286 THR A N 1
ATOM 2094 C CA . THR A 1 286 ? 11.107 21.253 -29.285 1.00 36.50 286 THR A CA 1
ATOM 2095 C C . THR A 1 286 ? 12.484 21.902 -29.077 1.00 36.50 286 THR A C 1
ATOM 2097 O O . THR A 1 286 ? 12.508 22.943 -28.416 1.00 36.50 286 THR A O 1
ATOM 2100 N N . PRO A 1 287 ? 13.590 21.269 -29.519 1.00 52.25 287 PRO A N 1
ATOM 2101 C CA . PRO A 1 287 ? 14.955 21.585 -29.079 1.00 52.25 287 PRO A CA 1
ATOM 2102 C C . PRO A 1 287 ? 15.421 23.013 -29.368 1.00 52.25 287 PRO A C 1
ATOM 2104 O O . PRO A 1 287 ? 14.937 23.613 -30.355 1.00 52.25 287 PRO A O 1
#

Foldseek 3Di:
DDDDDDDDDDDDDDDDDDDDDDDDDDDDDDDDDDDDDDDDDDDDDDDDDDDDDDDDDPPPDLPQFDVLLVVLCVVLLAQEEEELQLDPPVCSVVVLVSCVVVVHAYEFEDAEDPLAADDGQDLVNQVVSCVPRQLSYEYEDRYQDLPVVLVSHAARYNEYEYEPPHHPDDQVSVVSRVRRHVFYEYEYELDDLVSLVVRVVSPGQEYEYEQDRGNHPDDAGDPCSCVRVLPDDPDHHAYEYEDNDASVCSVVCSVSRHRYYYDRNRGRPPDDDDDPPDPPDDDPPDD

Solvent-accessible surface area (backbone atoms only — not comparable to full-atom values): 17397 Å² total; per-residue (Å²): 139,89,81,88,86,84,90,87,84,88,86,86,86,82,88,87,87,84,84,91,85,86,87,80,92,81,89,80,90,81,81,89,81,89,77,83,84,73,81,87,78,80,86,87,81,86,83,81,81,84,79,83,83,82,82,92,67,88,80,79,68,100,72,46,61,30,61,70,46,51,52,49,27,59,76,51,67,28,48,49,23,41,35,40,70,54,44,60,78,95,47,28,65,65,49,46,54,51,33,52,73,73,72,35,26,38,31,40,46,30,46,32,69,93,36,64,61,58,82,48,50,50,51,76,54,50,47,60,46,41,78,76,44,25,65,37,28,34,40,35,42,37,46,49,56,46,67,64,52,54,68,53,50,60,69,64,26,21,29,36,29,42,39,50,87,50,45,90,48,62,66,67,46,48,58,58,39,54,76,26,18,81,36,40,28,40,27,34,65,60,46,41,68,66,60,46,49,60,49,55,75,68,63,46,67,21,38,30,39,30,25,29,68,78,50,50,82,89,54,71,48,39,74,72,43,44,48,47,66,72,73,45,74,91,83,69,56,58,34,27,38,35,43,55,44,43,71,89,47,45,67,60,40,37,77,68,60,36,42,33,39,35,23,33,51,60,36,42,61,63,81,62,85,76,77,77,84,77,80,78,75,82,77,79,82,74,135

Mean predicted aligned error: 14.39 Å

Nearest PDB structures (foldseek):
  4a29-assembly1_A  TM=6.580E-01  e=4.555E-04  synthetic construct
  4ix0-assembly1_A  TM=6.238E-01  e=1.302E-03  Saccharolobus solfataricus
  3uyc-assembly1_A  TM=5.614E-01  e=4.846E-04  Escherichia coli
  6tf8-assembly4_D  TM=6.419E-01  e=6.104E-03  Saccharolobus solfataricus P2
  6tfa-assembly3_C  TM=6.572E-01  e=1.450E-02  Saccharolobus solfataricus P2